Protein AF-A0A8F4FRQ4-F1 (afdb_monomer_lite)

Secondary structure (DSSP, 8-state):
-PPPPPPPPEEEEE-TTS--EEEEEEE-SS-SEEESSPPSPP--EEEEEEESSS-EEEEESEEEEE-SS-EEEEEHHHHHHHHHHHHTT--EE--B-TTT-PBP---THHHHS--SEEE-TTT--EEE-SS-PEE-GGGGHHHHHT-PPPPPPEEP--EEEE-GGG-SEEEEEEPPPPSEE---PPPEESEEEEEE-TTS-EEEEEEESEEEETTEEE-HHHHHHHHHHHHT--

Sequence (234 aa):
MADAPIVGERCTIDARDGTTTFRLWAALMDPTHLWGPKPTPDPGGVHVHCDGGSEIDDSFDTVLVQGPQGDVVVDAETARLCWLAEMLGRPIRAIDCTRCGGAQLDRQTAVHHSSLARTCSTCGHVVKTSDSAVANPLADAWERIGLPRPQPARVSIATLSIAARDYSVIALWPTSTEILSNEGELELGGVHVHAWDLEGEMIVDATLGTLTVDGIAIGTDAVRHEAARVALMH

Radius of gyration: 19.04 Å; chains: 1; bounding box: 47×49×50 Å

pLDDT: mean 86.87, std 12.35, range [28.86, 97.88]

Structure (mmCIF, N/CA/C/O backbone):
data_AF-A0A8F4FRQ4-F1
#
_entry.id   AF-A0A8F4FRQ4-F1
#
loop_
_atom_site.group_PDB
_atom_site.id
_atom_site.type_symbol
_atom_site.label_atom_id
_atom_site.label_alt_id
_atom_site.label_comp_id
_atom_site.label_asym_id
_atom_site.label_entity_id
_atom_site.label_seq_id
_atom_site.pdbx_PDB_ins_code
_atom_site.Cartn_x
_atom_site.Cartn_y
_atom_site.Cartn_z
_atom_site.occupancy
_atom_site.B_iso_or_equiv
_atom_site.auth_seq_id
_atom_site.auth_comp_id
_atom_site.auth_asym_id
_atom_site.auth_atom_id
_atom_site.pdbx_PDB_model_num
ATOM 1 N N . MET A 1 1 ? -18.677 -35.264 4.461 1.00 34.44 1 MET A N 1
ATOM 2 C CA . MET A 1 1 ? -18.090 -34.312 5.423 1.00 34.44 1 MET A CA 1
ATOM 3 C C . MET A 1 1 ? -17.363 -33.302 4.574 1.00 34.44 1 MET A C 1
ATOM 5 O O . MET A 1 1 ? -16.543 -33.727 3.778 1.00 34.44 1 MET A O 1
ATOM 9 N N . ALA A 1 2 ? -17.812 -32.049 4.592 1.00 31.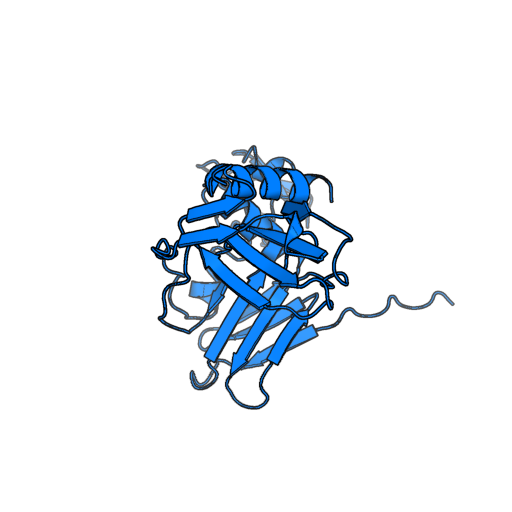75 2 ALA A N 1
ATOM 10 C CA . ALA A 1 2 ? -17.206 -30.994 3.794 1.00 31.75 2 ALA A CA 1
ATOM 11 C C . ALA A 1 2 ? -15.841 -30.661 4.396 1.00 31.75 2 ALA A C 1
ATOM 13 O O . ALA A 1 2 ? -15.750 -30.484 5.613 1.00 31.75 2 ALA A O 1
ATOM 14 N N . ASP A 1 3 ? -14.815 -30.631 3.555 1.00 30.73 3 ASP A N 1
ATOM 15 C CA . ASP A 1 3 ? -13.487 -30.177 3.938 1.00 30.73 3 ASP A CA 1
ATOM 16 C C . ASP A 1 3 ? -13.595 -28.746 4.474 1.00 30.73 3 ASP A C 1
ATOM 18 O O . ASP A 1 3 ? -14.214 -27.874 3.858 1.00 30.73 3 ASP A O 1
ATOM 22 N N . ALA A 1 4 ? -13.054 -28.525 5.672 1.00 28.86 4 ALA A N 1
ATOM 23 C CA . ALA A 1 4 ? -12.879 -27.184 6.202 1.00 28.86 4 ALA A CA 1
ATOM 24 C C . ALA A 1 4 ? -11.955 -26.403 5.246 1.00 28.86 4 ALA A C 1
ATOM 26 O O . ALA A 1 4 ? -10.994 -26.988 4.739 1.00 28.86 4 ALA A O 1
ATOM 27 N N . PRO A 1 5 ? -12.229 -25.117 4.966 1.00 33.47 5 PRO A N 1
ATOM 28 C CA . PRO A 1 5 ? -11.401 -24.340 4.057 1.00 33.47 5 PRO A CA 1
ATOM 29 C C . PRO A 1 5 ? -9.981 -24.244 4.619 1.00 33.47 5 PRO A C 1
ATOM 31 O O . PRO A 1 5 ? -9.789 -24.052 5.822 1.00 33.47 5 PRO A O 1
ATOM 34 N N . ILE A 1 6 ? -9.001 -24.415 3.734 1.00 34.72 6 ILE A N 1
ATOM 35 C CA . ILE A 1 6 ? -7.577 -24.247 4.015 1.00 34.72 6 ILE A CA 1
ATOM 36 C C . ILE A 1 6 ? -7.395 -22.842 4.607 1.00 34.72 6 ILE A C 1
ATOM 38 O O . ILE A 1 6 ? -7.756 -21.848 3.981 1.00 34.72 6 ILE A O 1
ATOM 42 N N . VAL A 1 7 ? -6.929 -22.781 5.853 1.00 37.03 7 VAL A N 1
ATOM 43 C CA . VAL A 1 7 ? -6.597 -21.540 6.561 1.00 37.03 7 VAL A CA 1
ATOM 44 C C . VAL A 1 7 ? -5.415 -20.903 5.828 1.00 37.03 7 VAL A C 1
ATOM 46 O O . VAL A 1 7 ? -4.371 -21.542 5.728 1.00 37.03 7 VAL A O 1
ATOM 49 N N . GLY A 1 8 ? -5.609 -19.695 5.291 1.00 57.47 8 GLY A N 1
ATOM 50 C CA . GLY A 1 8 ? -4.574 -18.907 4.615 1.00 57.47 8 GLY A CA 1
ATOM 51 C C . GLY A 1 8 ? -3.359 -18.636 5.504 1.00 57.47 8 GLY A C 1
ATOM 52 O O . GLY A 1 8 ? -3.456 -18.683 6.737 1.00 57.47 8 GLY A O 1
ATOM 53 N N . GLU A 1 9 ? -2.204 -18.395 4.888 1.00 84.00 9 GLU A N 1
ATOM 54 C CA . GLU A 1 9 ? -0.949 -18.186 5.610 1.00 84.00 9 GLU A CA 1
ATOM 55 C C . GLU A 1 9 ? -1.023 -16.905 6.450 1.00 84.00 9 GLU A C 1
ATOM 57 O O . GLU A 1 9 ? -1.422 -15.835 5.983 1.00 84.00 9 GLU A O 1
ATOM 62 N N . ARG A 1 10 ? -0.685 -17.032 7.738 1.00 90.75 10 ARG A N 1
ATOM 63 C CA . ARG A 1 10 ? -0.764 -15.953 8.725 1.00 90.75 10 ARG A CA 1
ATOM 64 C C . ARG A 1 10 ? 0.615 -15.662 9.291 1.00 90.75 10 ARG A C 1
ATOM 66 O O . ARG A 1 10 ? 1.254 -16.562 9.830 1.00 90.75 10 ARG A O 1
ATOM 73 N N . CYS A 1 11 ? 0.993 -14.390 9.291 1.00 93.00 11 CYS A N 1
ATOM 74 C CA . CYS A 1 11 ? 2.176 -13.897 9.989 1.00 93.00 11 CYS A CA 1
ATOM 75 C C . CYS A 1 11 ? 1.786 -13.228 11.316 1.00 93.00 11 CYS A C 1
ATOM 77 O O . CYS A 1 11 ? 0.683 -12.695 11.477 1.00 93.00 11 CYS A O 1
ATOM 79 N N . THR A 1 12 ? 2.672 -13.294 12.309 1.00 94.06 12 THR A N 1
ATOM 80 C CA . THR A 1 12 ? 2.551 -12.533 13.558 1.00 94.06 12 THR A CA 1
ATOM 81 C C . THR A 1 12 ? 3.866 -11.823 13.832 1.00 94.06 12 THR A C 1
ATOM 83 O O . THR A 1 12 ? 4.905 -12.472 13.899 1.00 94.06 12 THR A O 1
ATOM 86 N N . ILE A 1 13 ? 3.793 -10.510 14.021 1.00 92.38 13 ILE A N 1
ATOM 87 C CA . ILE A 1 13 ? 4.920 -9.633 14.329 1.00 92.38 13 ILE A CA 1
ATOM 88 C C . ILE A 1 13 ? 4.755 -9.164 15.771 1.00 92.38 13 ILE A C 1
ATOM 90 O O . ILE A 1 13 ? 3.721 -8.591 16.125 1.00 92.38 13 ILE A O 1
ATOM 94 N N . ASP A 1 14 ? 5.764 -9.403 16.607 1.00 92.19 14 ASP A N 1
ATOM 95 C CA . ASP A 1 14 ? 5.802 -8.889 17.975 1.00 92.19 14 ASP A CA 1
ATOM 96 C C . ASP A 1 14 ? 6.656 -7.622 18.032 1.00 92.19 14 ASP A C 1
ATOM 98 O O . ASP A 1 14 ? 7.880 -7.690 18.026 1.00 92.19 14 ASP A O 1
ATOM 102 N N . ALA A 1 15 ? 6.004 -6.462 18.082 1.00 90.19 15 ALA A N 1
ATOM 103 C CA . ALA A 1 15 ? 6.644 -5.153 18.178 1.00 90.19 15 ALA A CA 1
ATOM 104 C C . ALA A 1 15 ? 6.455 -4.510 19.564 1.00 90.19 15 ALA A C 1
ATOM 106 O O . ALA A 1 15 ? 6.686 -3.310 19.733 1.00 90.19 15 ALA A O 1
ATOM 107 N N . ARG A 1 16 ? 6.019 -5.278 20.576 1.00 91.12 16 ARG A N 1
ATOM 108 C CA . ARG A 1 16 ? 5.666 -4.746 21.906 1.00 91.12 16 ARG A CA 1
ATOM 109 C C . ARG A 1 16 ? 6.846 -4.139 22.655 1.00 91.12 16 ARG A C 1
ATOM 111 O O . ARG A 1 16 ? 6.649 -3.201 23.424 1.00 91.12 16 ARG A O 1
ATOM 118 N N . ASP A 1 17 ? 8.046 -4.675 22.458 1.00 88.00 17 ASP A N 1
ATOM 119 C CA . ASP A 1 17 ? 9.269 -4.197 23.112 1.00 88.00 17 ASP A CA 1
ATOM 120 C C . ASP A 1 17 ? 10.025 -3.130 22.302 1.00 88.00 17 ASP A C 1
ATOM 122 O O . ASP A 1 17 ? 10.989 -2.547 22.802 1.00 88.00 17 ASP A O 1
ATOM 126 N N . GLY A 1 18 ? 9.566 -2.845 21.078 1.00 84.75 18 GLY A N 1
ATOM 127 C CA . GLY A 1 18 ? 10.178 -1.883 20.165 1.00 84.75 18 GLY A CA 1
ATOM 128 C C . GLY A 1 18 ? 11.534 -2.307 19.594 1.00 84.75 18 GLY A C 1
ATOM 129 O O . GLY A 1 18 ? 12.221 -1.457 19.034 1.00 84.75 18 GLY A O 1
ATOM 130 N N . THR A 1 19 ? 11.943 -3.570 19.754 1.00 87.56 19 THR A N 1
ATOM 131 C CA . THR A 1 19 ? 13.215 -4.088 19.219 1.00 87.56 19 THR A CA 1
ATOM 132 C C . THR A 1 19 ? 13.073 -4.684 17.825 1.00 87.56 19 THR A C 1
ATOM 134 O O . THR A 1 19 ? 14.003 -4.580 17.031 1.00 87.56 19 THR A O 1
ATOM 137 N N . THR A 1 20 ? 11.911 -5.259 17.523 1.00 89.31 20 THR A N 1
ATOM 138 C CA . THR A 1 20 ? 11.550 -5.741 16.189 1.00 89.31 20 THR A CA 1
ATOM 139 C C . THR A 1 20 ? 11.293 -4.558 15.274 1.00 89.31 20 THR A C 1
ATOM 141 O O . THR A 1 20 ? 10.358 -3.803 15.543 1.00 89.31 20 THR A O 1
ATOM 144 N N . THR A 1 21 ? 12.067 -4.395 14.206 1.00 90.75 21 THR A N 1
ATOM 145 C CA . THR A 1 21 ? 11.741 -3.465 13.125 1.00 90.75 21 THR A CA 1
ATOM 146 C C . THR A 1 21 ? 10.939 -4.178 12.051 1.00 90.75 21 THR A C 1
ATOM 148 O O . THR A 1 21 ? 11.120 -5.369 11.802 1.00 90.75 21 THR A O 1
ATOM 151 N N . PHE A 1 22 ? 9.969 -3.486 11.467 1.00 91.81 22 PHE A N 1
ATOM 152 C CA . PHE A 1 22 ? 9.123 -4.081 10.449 1.00 91.81 22 PHE A CA 1
ATOM 153 C C . PHE A 1 22 ? 8.501 -3.033 9.536 1.00 91.81 22 PHE A C 1
ATOM 155 O O . PHE A 1 22 ? 8.331 -1.871 9.915 1.00 91.81 22 PHE A O 1
ATOM 162 N N . ARG A 1 23 ? 8.084 -3.491 8.356 1.00 90.75 23 ARG A N 1
ATOM 163 C CA . ARG A 1 23 ? 7.417 -2.719 7.311 1.00 90.75 23 ARG A CA 1
ATOM 164 C C . ARG A 1 23 ? 6.367 -3.606 6.639 1.00 90.75 23 ARG A C 1
ATOM 166 O O . ARG A 1 23 ? 6.632 -4.769 6.341 1.00 90.75 23 ARG A O 1
ATOM 173 N N . LEU A 1 24 ? 5.158 -3.080 6.451 1.00 91.75 24 LEU A N 1
ATOM 174 C CA . LEU A 1 24 ? 4.044 -3.770 5.793 1.00 91.75 24 LEU A CA 1
ATOM 175 C C . LEU A 1 24 ? 3.595 -2.992 4.563 1.00 91.75 24 LEU A C 1
ATOM 177 O O . LEU A 1 24 ? 3.350 -1.789 4.655 1.00 91.75 24 LEU A O 1
ATOM 181 N N . TRP A 1 25 ? 3.334 -3.694 3.464 1.00 89.75 25 TRP A N 1
ATOM 182 C CA . TRP A 1 25 ? 2.738 -3.123 2.253 1.00 89.75 25 TRP A CA 1
ATOM 183 C C . TRP A 1 25 ? 1.563 -3.962 1.756 1.00 89.75 25 TRP A C 1
ATOM 185 O O . TRP A 1 25 ? 1.412 -5.134 2.100 1.00 89.75 25 TRP A O 1
ATOM 195 N N . ALA A 1 26 ? 0.726 -3.363 0.909 1.00 89.25 26 ALA A N 1
ATOM 196 C CA . ALA A 1 26 ? -0.197 -4.139 0.092 1.00 89.25 26 ALA A CA 1
ATOM 197 C C . ALA A 1 26 ? 0.607 -4.773 -1.047 1.00 89.25 26 ALA A C 1
ATOM 199 O O . ALA A 1 26 ? 1.074 -4.057 -1.933 1.00 89.25 26 ALA A O 1
ATOM 200 N N . ALA A 1 27 ? 0.741 -6.097 -1.041 1.00 82.62 27 ALA A N 1
ATOM 201 C CA . ALA A 1 27 ? 1.351 -6.829 -2.141 1.00 82.62 27 ALA A CA 1
ATOM 202 C C . ALA A 1 27 ? 0.367 -6.860 -3.318 1.00 82.62 27 ALA A C 1
ATOM 204 O O . ALA A 1 27 ? -0.697 -7.491 -3.261 1.00 82.62 27 ALA A O 1
ATOM 205 N N . LEU A 1 28 ? 0.682 -6.125 -4.383 1.00 72.31 28 LEU A N 1
ATOM 206 C CA . LEU A 1 28 ? -0.126 -6.120 -5.598 1.00 72.31 28 LEU A CA 1
ATOM 207 C C . LEU A 1 28 ? 0.256 -7.320 -6.460 1.00 72.31 28 LEU A C 1
ATOM 209 O O . LEU A 1 28 ? 1.366 -7.392 -6.973 1.00 72.31 28 LEU A O 1
ATOM 213 N N . MET A 1 29 ? -0.708 -8.213 -6.683 1.00 65.81 29 MET A N 1
ATOM 214 C CA . MET A 1 29 ? -0.506 -9.474 -7.414 1.00 65.81 29 MET A CA 1
ATOM 215 C C . MET A 1 29 ? -0.034 -9.312 -8.866 1.00 65.81 29 MET A C 1
ATOM 217 O O . MET A 1 29 ? 0.460 -10.271 -9.465 1.00 65.81 29 MET A O 1
ATOM 221 N N . ASP A 1 30 ? -0.236 -8.134 -9.464 1.00 78.94 30 ASP A N 1
ATOM 222 C CA . ASP A 1 30 ? 0.022 -7.904 -10.879 1.00 78.94 30 ASP A CA 1
ATOM 223 C C . ASP A 1 30 ? 0.804 -6.611 -11.133 1.00 78.94 30 ASP A C 1
ATOM 225 O O . ASP A 1 30 ? 0.433 -5.552 -10.611 1.00 78.94 30 ASP A O 1
ATOM 229 N N . PRO A 1 31 ? 1.855 -6.666 -11.976 1.00 85.19 31 PRO A N 1
ATOM 230 C CA . PRO A 1 31 ? 2.488 -5.461 -12.471 1.00 85.19 31 PRO A CA 1
ATOM 231 C C . PRO A 1 31 ? 1.482 -4.642 -13.266 1.00 85.19 31 PRO A C 1
ATOM 233 O O . PRO A 1 31 ? 0.669 -5.149 -14.037 1.00 85.19 31 PRO A O 1
ATOM 236 N N . THR A 1 32 ? 1.578 -3.332 -13.100 1.00 86.38 32 THR A N 1
ATOM 237 C CA . THR A 1 32 ? 0.743 -2.373 -13.817 1.00 86.38 32 THR A CA 1
ATOM 238 C C . THR A 1 32 ? 1.061 -2.363 -15.308 1.00 86.38 32 THR A C 1
ATOM 240 O O . THR A 1 32 ? 0.169 -2.234 -16.141 1.00 86.38 32 THR A O 1
ATOM 243 N N . HIS A 1 33 ? 2.345 -2.486 -15.644 1.00 89.06 33 HIS A N 1
ATOM 244 C CA . HIS A 1 33 ? 2.819 -2.625 -17.014 1.00 89.06 33 HIS A CA 1
ATOM 245 C C . HIS A 1 33 ? 3.810 -3.774 -17.075 1.00 89.06 33 HIS A C 1
ATOM 247 O O . HIS A 1 33 ? 4.661 -3.911 -16.196 1.00 89.06 33 HIS A O 1
ATOM 253 N N . LEU A 1 34 ? 3.699 -4.569 -18.132 1.00 91.06 34 LEU A N 1
ATOM 254 C CA . LEU A 1 34 ? 4.517 -5.745 -18.344 1.00 91.06 34 LEU A CA 1
ATOM 255 C C . LEU A 1 34 ? 4.948 -5.806 -19.809 1.00 91.06 34 LEU A C 1
ATOM 257 O O . LEU A 1 34 ? 4.108 -5.857 -20.710 1.00 91.06 34 LEU A O 1
ATOM 261 N N . TRP A 1 35 ? 6.255 -5.835 -20.035 1.00 93.62 35 TRP A N 1
ATOM 262 C CA . TRP A 1 35 ? 6.847 -6.260 -21.298 1.00 93.62 35 TRP A CA 1
ATOM 263 C C . TRP A 1 35 ? 7.412 -7.658 -21.090 1.00 93.62 35 TRP A C 1
ATOM 265 O O . TRP A 1 35 ? 8.182 -7.855 -20.159 1.00 93.62 35 TRP A O 1
ATOM 275 N N . GLY A 1 36 ? 7.037 -8.614 -21.940 1.00 90.75 36 GLY A N 1
ATOM 276 C CA . GLY A 1 36 ? 7.445 -10.016 -21.800 1.00 90.75 36 GLY A CA 1
ATOM 277 C C . GLY A 1 36 ? 6.413 -10.892 -21.071 1.00 90.75 36 GLY A C 1
ATOM 278 O O . GLY A 1 36 ? 5.278 -10.461 -20.843 1.00 90.75 36 GLY A O 1
ATOM 279 N N . PRO A 1 37 ? 6.752 -12.161 -20.776 1.00 87.00 37 PRO A N 1
ATOM 280 C CA . PRO A 1 37 ? 5.894 -13.048 -19.995 1.00 87.00 37 PRO A CA 1
ATOM 281 C C . PRO A 1 37 ? 5.711 -12.537 -18.562 1.00 87.00 37 PRO A C 1
ATOM 283 O O . PRO A 1 37 ? 6.585 -11.871 -18.012 1.00 87.00 37 PRO A O 1
ATOM 286 N N . LYS A 1 38 ? 4.573 -12.879 -17.940 1.00 78.31 38 LYS A N 1
ATOM 287 C CA . LYS A 1 38 ? 4.334 -12.555 -16.529 1.00 78.31 38 LYS A CA 1
ATOM 288 C C . LYS A 1 38 ? 5.408 -13.264 -15.689 1.00 78.31 38 LYS A C 1
ATOM 290 O O . LYS A 1 38 ? 5.558 -14.478 -15.866 1.00 78.31 38 LYS A O 1
ATOM 295 N N . PRO A 1 39 ? 6.139 -12.551 -14.810 1.00 72.12 39 PRO A N 1
ATOM 296 C CA . PRO A 1 39 ? 7.003 -13.210 -13.839 1.00 72.12 39 PRO A CA 1
ATOM 297 C C . PRO A 1 39 ? 6.160 -14.138 -12.955 1.00 72.12 39 PRO A C 1
ATOM 299 O O . PRO A 1 39 ? 4.926 -14.067 -12.958 1.00 72.12 39 PRO A O 1
ATOM 302 N N . THR A 1 40 ? 6.802 -15.048 -12.223 1.00 66.81 40 THR A N 1
ATOM 303 C CA . THR A 1 40 ? 6.105 -15.928 -11.274 1.00 66.81 40 THR A CA 1
ATOM 304 C C . THR A 1 40 ? 5.146 -15.087 -10.423 1.00 66.81 40 THR A C 1
ATOM 306 O O . THR A 1 40 ? 5.570 -14.035 -9.946 1.00 66.81 40 THR A O 1
ATOM 309 N N . PRO A 1 41 ? 3.858 -15.464 -10.294 1.00 61.16 41 PRO A N 1
ATOM 310 C CA . PRO A 1 41 ? 2.899 -14.636 -9.579 1.00 61.16 41 PRO A CA 1
ATOM 311 C C . PRO A 1 41 ? 3.394 -14.389 -8.157 1.00 61.16 41 PRO A C 1
ATOM 313 O O . PRO A 1 41 ? 3.671 -15.353 -7.445 1.00 61.16 41 PRO A O 1
ATOM 316 N N . ASP A 1 42 ? 3.473 -13.121 -7.756 1.00 65.06 42 ASP A N 1
ATOM 317 C CA . ASP A 1 42 ? 3.468 -12.789 -6.336 1.00 65.06 42 ASP A CA 1
ATOM 318 C C . ASP A 1 42 ? 2.138 -13.330 -5.778 1.00 65.06 42 ASP A C 1
ATOM 320 O O . ASP A 1 42 ? 1.081 -13.062 -6.378 1.00 65.06 42 ASP A O 1
ATOM 324 N N . PRO A 1 43 ? 2.154 -14.144 -4.705 1.00 67.12 43 PRO A N 1
ATOM 325 C CA . PRO A 1 43 ? 0.929 -14.634 -4.079 1.00 67.12 43 PRO A CA 1
ATOM 326 C C . PRO A 1 43 ? -0.012 -13.494 -3.657 1.00 67.12 43 PRO A C 1
ATOM 328 O O . PRO A 1 43 ? -1.214 -13.727 -3.515 1.00 67.12 43 PRO A O 1
ATOM 331 N N . GLY A 1 44 ? 0.494 -12.261 -3.548 1.00 80.75 44 GLY A N 1
ATOM 332 C CA . GLY A 1 44 ? -0.260 -11.101 -3.109 1.00 80.75 44 GLY A CA 1
ATOM 333 C C . GLY A 1 44 ? -0.493 -11.119 -1.608 1.00 80.75 44 GLY A C 1
ATOM 334 O O . GLY A 1 44 ? 0.070 -11.917 -0.869 1.00 80.75 44 GLY A O 1
ATOM 335 N N . GLY A 1 45 ? -1.353 -10.212 -1.153 1.00 89.69 45 GLY A N 1
ATOM 336 C CA . GLY A 1 45 ? -1.702 -10.096 0.256 1.00 89.69 45 GLY A CA 1
ATOM 337 C C . GLY A 1 45 ? -1.019 -8.921 0.940 1.00 89.69 45 GLY A C 1
ATOM 338 O O . GLY A 1 45 ? -1.036 -7.797 0.433 1.00 89.69 45 GLY A O 1
ATOM 339 N N . VAL A 1 46 ? -0.484 -9.166 2.128 1.00 91.25 46 VAL A N 1
ATOM 340 C CA . VAL A 1 46 ? 0.253 -8.198 2.936 1.00 91.25 46 VAL A CA 1
ATOM 341 C C . VAL A 1 46 ? 1.718 -8.605 2.913 1.00 91.25 46 VAL A C 1
ATOM 343 O O . VAL A 1 46 ? 2.082 -9.602 3.536 1.00 91.25 46 VAL A O 1
ATOM 346 N N . HIS A 1 47 ? 2.535 -7.846 2.189 1.00 90.69 47 HIS A N 1
ATOM 347 C CA . HIS A 1 47 ? 3.977 -8.057 2.169 1.00 90.69 47 HIS A CA 1
ATOM 348 C C . HIS A 1 47 ? 4.571 -7.570 3.488 1.00 90.69 47 HIS A C 1
ATOM 350 O O . HIS A 1 47 ? 4.220 -6.480 3.952 1.00 90.69 47 HIS A O 1
ATOM 356 N N . VAL A 1 48 ? 5.429 -8.382 4.092 1.00 90.69 48 VAL A N 1
ATOM 357 C CA . VAL A 1 48 ? 6.070 -8.131 5.378 1.00 90.69 48 VAL A CA 1
ATOM 358 C C . VAL A 1 48 ? 7.570 -8.191 5.182 1.00 90.69 48 VAL A C 1
ATOM 360 O O . VAL A 1 48 ? 8.093 -9.245 4.835 1.00 90.69 48 VAL A O 1
ATOM 363 N N . HIS A 1 49 ? 8.238 -7.096 5.529 1.00 91.12 49 HIS A N 1
ATOM 364 C CA . HIS A 1 49 ? 9.655 -7.105 5.851 1.00 91.12 49 HIS A CA 1
ATOM 365 C C . HIS A 1 49 ? 9.799 -6.932 7.365 1.00 91.12 49 HIS A C 1
ATOM 367 O O . HIS A 1 49 ? 9.212 -6.009 7.934 1.00 91.12 49 HIS A O 1
ATOM 373 N N . CYS A 1 50 ? 10.499 -7.834 8.047 1.00 89.81 50 CYS A N 1
ATOM 374 C CA . CYS A 1 50 ? 10.640 -7.801 9.500 1.00 89.81 50 CYS A CA 1
ATOM 375 C C . CYS A 1 50 ? 12.025 -8.279 9.941 1.00 89.81 50 CYS A C 1
ATOM 377 O O . CYS A 1 50 ? 12.385 -9.434 9.710 1.00 89.81 50 CYS A O 1
ATOM 379 N N . ASP A 1 51 ? 12.715 -7.426 10.697 1.00 83.12 51 ASP A N 1
ATOM 380 C CA . ASP A 1 51 ? 14.007 -7.689 11.321 1.00 83.12 51 ASP A CA 1
ATOM 381 C C . ASP A 1 51 ? 13.851 -7.666 12.848 1.00 83.12 51 ASP A C 1
ATOM 383 O O . ASP A 1 51 ? 13.492 -6.661 13.455 1.00 83.12 51 ASP A O 1
ATOM 387 N N . GLY A 1 52 ? 14.095 -8.789 13.524 1.00 64.44 52 GLY A N 1
ATOM 388 C CA . GLY A 1 52 ? 13.871 -8.846 14.978 1.00 64.44 52 GLY A CA 1
ATOM 389 C C . GLY A 1 52 ? 13.741 -10.246 15.555 1.00 64.44 52 GLY A C 1
ATOM 390 O O . GLY A 1 52 ? 12.912 -10.497 16.424 1.00 64.44 52 GLY A O 1
ATOM 391 N N . GLY A 1 53 ? 14.525 -11.190 15.042 1.00 69.25 53 GLY A N 1
ATOM 392 C CA . GLY A 1 53 ? 14.440 -12.600 15.406 1.00 69.25 53 GLY A CA 1
ATOM 393 C C . GLY A 1 53 ? 14.783 -13.467 14.207 1.00 69.25 53 GLY A C 1
ATOM 394 O O . GLY A 1 53 ? 15.957 -13.711 13.947 1.00 69.25 53 GLY A O 1
ATOM 395 N N . SER A 1 54 ? 13.753 -13.921 13.489 1.00 72.81 54 SER A N 1
ATOM 396 C CA . SER A 1 54 ? 13.898 -14.490 12.142 1.00 72.81 54 SER A CA 1
ATOM 397 C C . SER A 1 54 ? 13.583 -13.398 11.131 1.00 72.81 54 SER A C 1
ATOM 399 O O . SER A 1 54 ? 12.553 -12.747 11.274 1.00 72.81 54 SER A O 1
ATOM 401 N N . GLU A 1 55 ? 14.468 -13.201 10.161 1.00 86.31 55 GLU A N 1
ATOM 402 C CA . GLU A 1 55 ? 14.223 -12.343 9.001 1.00 86.31 55 GLU A CA 1
ATOM 403 C C . GLU A 1 55 ? 12.986 -12.865 8.258 1.00 86.31 55 GLU A C 1
ATOM 405 O O . GLU A 1 55 ? 12.886 -14.065 7.976 1.00 86.31 55 GLU A O 1
ATOM 410 N N . ILE A 1 56 ? 12.013 -11.984 8.029 1.00 88.81 56 ILE A N 1
ATOM 411 C CA . ILE A 1 56 ? 10.818 -12.270 7.230 1.00 88.81 56 ILE A CA 1
ATOM 412 C C . ILE A 1 56 ? 10.819 -11.289 6.069 1.00 88.81 56 ILE A C 1
ATOM 414 O O . ILE A 1 56 ? 10.849 -10.086 6.305 1.00 88.81 56 ILE A O 1
ATOM 418 N N . ASP A 1 57 ? 10.745 -11.823 4.857 1.00 89.00 57 ASP A N 1
ATOM 419 C CA . ASP A 1 57 ? 10.580 -11.089 3.603 1.00 89.00 57 ASP A CA 1
ATOM 420 C C . ASP A 1 57 ? 9.622 -11.901 2.719 1.00 89.00 57 ASP A C 1
ATOM 422 O O . ASP A 1 57 ? 10.036 -12.715 1.894 1.00 89.00 57 ASP A O 1
ATOM 426 N N . ASP A 1 58 ? 8.325 -11.825 3.035 1.00 88.56 58 ASP A N 1
ATOM 427 C CA . ASP A 1 58 ? 7.294 -12.656 2.398 1.00 88.56 58 ASP A CA 1
ATOM 428 C C . ASP A 1 58 ? 5.901 -12.010 2.484 1.00 88.56 58 ASP A C 1
ATOM 430 O O . ASP A 1 58 ? 5.674 -11.050 3.226 1.00 88.56 58 ASP A O 1
ATOM 434 N N . SER A 1 59 ? 4.950 -12.542 1.723 1.00 89.31 59 SER A N 1
ATOM 435 C CA . SER A 1 59 ? 3.579 -12.045 1.627 1.00 89.31 59 SER A CA 1
ATOM 436 C C . SER A 1 59 ? 2.578 -13.002 2.277 1.00 89.31 59 SER A C 1
ATOM 438 O O . SER A 1 59 ? 2.624 -14.212 2.084 1.00 89.31 59 SER A O 1
ATOM 440 N N . PHE A 1 60 ? 1.631 -12.451 3.041 1.00 91.81 60 PHE A N 1
ATOM 441 C CA . PHE A 1 60 ? 0.661 -13.225 3.824 1.00 91.81 60 PHE A CA 1
ATOM 442 C C . PHE A 1 60 ? -0.774 -12.740 3.605 1.00 91.81 60 PHE A C 1
ATOM 444 O O . PHE A 1 60 ? -1.022 -11.545 3.449 1.00 91.81 60 PHE A O 1
ATOM 451 N N . ASP A 1 61 ? -1.759 -13.633 3.717 1.00 92.19 61 ASP A N 1
ATOM 452 C CA . ASP A 1 61 ? -3.179 -13.249 3.659 1.00 92.19 61 ASP A CA 1
ATOM 453 C C . ASP A 1 61 ? -3.584 -12.356 4.837 1.00 92.19 61 ASP A C 1
ATOM 455 O O . ASP A 1 61 ? -4.505 -11.535 4.751 1.00 92.19 61 ASP A O 1
ATOM 459 N N . THR A 1 62 ? -2.950 -12.569 5.991 1.00 93.94 62 THR A N 1
ATOM 460 C CA . THR A 1 62 ? -3.258 -11.866 7.234 1.00 93.94 62 THR A CA 1
ATOM 461 C C . THR A 1 62 ? -2.020 -11.735 8.113 1.00 93.94 62 THR A C 1
ATOM 463 O O . THR A 1 62 ? -1.344 -12.718 8.414 1.00 93.94 62 THR A O 1
ATOM 466 N N . VAL A 1 63 ? -1.780 -10.529 8.617 1.00 95.06 63 VAL A N 1
ATOM 467 C CA . VAL A 1 63 ? -0.688 -10.206 9.537 1.00 95.06 63 VAL A CA 1
ATOM 468 C C . VAL A 1 63 ? -1.278 -9.689 10.842 1.00 95.06 63 VAL A C 1
ATOM 470 O O . VAL A 1 63 ? -2.075 -8.752 10.852 1.00 95.06 63 VAL A O 1
ATOM 473 N N . LEU A 1 64 ? -0.904 -10.306 11.962 1.00 95.38 64 LEU A N 1
ATOM 474 C CA . LEU A 1 64 ? -1.160 -9.767 13.297 1.00 95.38 64 LEU A CA 1
ATOM 475 C C . LEU A 1 64 ? 0.066 -8.971 13.744 1.00 95.38 64 LEU A C 1
ATOM 477 O O . LEU A 1 64 ? 1.123 -9.556 13.952 1.00 95.38 64 LEU A O 1
ATOM 481 N N . VAL A 1 65 ? -0.091 -7.669 13.950 1.00 94.19 65 VAL A N 1
ATOM 482 C CA . VAL A 1 65 ? 0.940 -6.811 14.542 1.00 94.19 65 VAL A CA 1
ATOM 483 C C . VAL A 1 65 ? 0.595 -6.587 16.007 1.00 94.19 65 VAL A C 1
ATOM 485 O O . VAL A 1 65 ? -0.451 -6.013 16.315 1.00 94.19 65 VAL A O 1
ATOM 488 N N . GLN A 1 66 ? 1.459 -7.041 16.912 1.00 93.69 66 GLN A N 1
ATOM 489 C CA . GLN A 1 66 ? 1.322 -6.811 18.349 1.00 93.69 66 GLN A CA 1
ATOM 490 C C . GLN A 1 66 ? 2.145 -5.587 18.736 1.00 93.69 66 GLN A C 1
ATOM 492 O O . GLN A 1 66 ? 3.373 -5.641 18.761 1.00 93.69 66 GLN A O 1
ATOM 497 N N . GLY A 1 67 ? 1.475 -4.469 18.997 1.00 91.94 67 GLY A N 1
ATOM 498 C CA . GLY A 1 67 ? 2.117 -3.200 19.313 1.00 91.94 67 GLY A CA 1
ATOM 499 C C . GLY A 1 67 ? 2.144 -2.889 20.812 1.00 91.94 67 GLY A C 1
ATOM 500 O O . GLY A 1 67 ? 1.420 -3.504 21.599 1.00 91.94 67 GLY A O 1
ATOM 501 N N . PRO A 1 68 ? 2.932 -1.884 21.230 1.00 89.88 68 PRO A N 1
ATOM 502 C CA . PRO A 1 68 ? 2.990 -1.433 22.621 1.00 89.88 68 PRO A CA 1
ATOM 503 C C . PRO A 1 68 ? 1.638 -1.039 23.239 1.00 89.88 68 PRO A C 1
ATOM 505 O O . PRO A 1 68 ? 1.459 -1.170 24.450 1.00 89.88 68 PRO A O 1
ATOM 508 N N . GLN A 1 69 ? 0.701 -0.522 22.435 1.00 93.12 69 GLN A N 1
ATOM 509 C CA . GLN A 1 69 ? -0.604 -0.031 22.913 1.00 93.12 69 GLN A CA 1
ATOM 510 C C . GLN A 1 69 ? -1.777 -0.966 22.596 1.00 93.12 69 GLN A C 1
ATOM 512 O O . GLN A 1 69 ? -2.870 -0.788 23.140 1.00 93.12 69 GLN A O 1
ATOM 517 N N . GLY A 1 70 ? -1.551 -1.985 21.770 1.00 93.44 70 GLY A N 1
ATOM 518 C CA . GLY A 1 70 ? -2.586 -2.904 21.330 1.00 93.44 70 GLY A CA 1
ATOM 519 C C . GLY A 1 70 ? -2.191 -3.665 20.074 1.00 93.44 70 GLY A C 1
ATOM 520 O O . GLY A 1 70 ? -1.139 -3.434 19.481 1.00 93.44 70 GLY A O 1
ATOM 521 N N . ASP A 1 71 ? -3.083 -4.558 19.666 1.00 94.19 71 ASP A N 1
ATOM 522 C CA . ASP A 1 71 ? -2.885 -5.435 18.522 1.00 94.19 71 ASP A CA 1
ATOM 523 C C . ASP A 1 71 ? -3.727 -4.949 17.333 1.00 94.19 71 ASP A C 1
ATOM 525 O O . ASP A 1 71 ? -4.873 -4.517 17.500 1.00 94.19 71 ASP A O 1
ATOM 529 N N . VAL A 1 72 ? -3.186 -5.067 16.122 1.00 94.25 72 VAL A N 1
ATOM 530 C CA . VAL A 1 72 ? -3.908 -4.816 14.868 1.00 94.25 72 VAL A CA 1
ATOM 531 C C . VAL A 1 72 ? -3.788 -6.025 13.953 1.00 94.25 72 VAL A C 1
ATOM 533 O O . VAL A 1 72 ? -2.721 -6.611 13.801 1.00 94.25 72 VAL A O 1
ATOM 536 N N . VAL A 1 73 ? -4.905 -6.387 13.327 1.00 94.56 73 VAL A N 1
ATOM 537 C CA . VAL A 1 73 ? -4.944 -7.381 12.256 1.00 94.56 73 VAL A CA 1
ATOM 538 C C . VAL A 1 73 ? -5.025 -6.642 10.927 1.00 94.56 73 VAL A C 1
ATOM 540 O O . VAL A 1 73 ? -5.931 -5.834 10.726 1.00 94.56 73 VAL A O 1
ATOM 543 N N . VAL A 1 74 ? -4.085 -6.934 10.036 1.00 94.50 74 VAL A N 1
ATOM 544 C CA . VAL A 1 74 ? -4.053 -6.444 8.660 1.00 94.50 74 VAL A CA 1
ATOM 545 C C . VAL A 1 74 ? -4.323 -7.629 7.747 1.00 94.50 74 VAL A C 1
ATOM 547 O O . VAL A 1 74 ? -3.505 -8.538 7.666 1.00 94.50 74 VAL A O 1
ATOM 550 N N . ASP A 1 75 ? -5.473 -7.646 7.083 1.00 93.81 75 ASP A N 1
ATOM 551 C CA . ASP A 1 75 ? -5.752 -8.617 6.023 1.00 93.81 75 ASP A CA 1
ATOM 552 C C . ASP A 1 75 ? -5.487 -8.021 4.634 1.00 93.81 75 ASP A C 1
ATOM 554 O O . ASP A 1 75 ? -5.478 -6.798 4.447 1.00 93.81 75 ASP A O 1
ATOM 558 N N . ALA A 1 76 ? -5.282 -8.906 3.658 1.00 90.69 76 ALA A N 1
ATOM 559 C CA . ALA A 1 76 ? -5.005 -8.575 2.265 1.00 90.69 76 ALA A CA 1
ATOM 560 C C . ALA A 1 76 ? -6.014 -7.590 1.649 1.00 90.69 76 ALA A C 1
ATOM 562 O O . ALA A 1 76 ? -5.636 -6.650 0.945 1.00 90.69 76 ALA A O 1
ATOM 563 N N . GLU A 1 77 ? -7.313 -7.781 1.906 1.00 91.06 77 GLU A N 1
ATOM 564 C CA . GLU A 1 77 ? -8.360 -6.937 1.327 1.00 91.06 77 GLU A CA 1
ATOM 565 C C . GLU A 1 77 ? -8.293 -5.521 1.905 1.00 91.06 77 GLU A C 1
ATOM 567 O O . GLU A 1 77 ? -8.320 -4.532 1.168 1.00 91.06 77 GLU A O 1
ATOM 572 N N . THR A 1 78 ? -8.171 -5.427 3.223 1.00 92.50 78 THR A N 1
ATOM 573 C CA . THR A 1 78 ? -8.080 -4.174 3.959 1.00 92.50 78 THR A CA 1
ATOM 574 C C . THR A 1 78 ? -6.831 -3.394 3.551 1.00 92.50 78 THR A C 1
ATOM 576 O O . THR A 1 78 ? -6.932 -2.193 3.275 1.00 92.50 78 THR A O 1
ATOM 579 N N . ALA A 1 79 ? -5.685 -4.074 3.445 1.00 92.19 79 ALA A N 1
ATOM 580 C CA . ALA A 1 79 ? -4.427 -3.508 2.970 1.00 92.19 79 ALA A CA 1
ATOM 581 C C . ALA A 1 79 ? -4.561 -2.939 1.552 1.00 92.19 79 ALA A C 1
ATOM 583 O O . ALA A 1 79 ? -4.289 -1.759 1.318 1.00 92.19 79 ALA A O 1
ATOM 584 N N . ARG A 1 80 ? -5.079 -3.747 0.620 1.00 89.12 80 ARG A N 1
ATOM 585 C CA . ARG A 1 80 ? -5.291 -3.363 -0.782 1.00 89.12 80 ARG A CA 1
ATOM 586 C C . ARG A 1 80 ? -6.218 -2.158 -0.926 1.00 89.12 80 ARG A C 1
ATOM 588 O O . ARG A 1 80 ? -5.940 -1.258 -1.715 1.00 89.12 80 ARG A O 1
ATOM 595 N N . LEU A 1 81 ? -7.323 -2.117 -0.180 1.00 90.44 81 LEU A N 1
ATOM 596 C CA . LEU A 1 81 ? -8.275 -1.002 -0.241 1.00 90.44 81 LEU A CA 1
ATOM 597 C C . LEU A 1 81 ? -7.717 0.272 0.404 1.00 90.44 81 LEU A C 1
ATOM 599 O O . LEU A 1 81 ? -8.052 1.367 -0.047 1.00 90.44 81 LEU A O 1
ATOM 603 N N . CYS A 1 82 ? -6.867 0.141 1.428 1.00 90.56 82 CYS A N 1
ATOM 604 C CA . CYS A 1 82 ? -6.149 1.272 2.015 1.00 90.56 82 CYS A CA 1
ATOM 605 C C . CYS A 1 82 ? -5.208 1.876 0.975 1.00 90.56 82 CYS A C 1
ATOM 607 O O . CYS A 1 82 ? -5.355 3.045 0.625 1.00 90.56 82 CYS A O 1
ATOM 609 N N . TRP A 1 83 ? -4.345 1.039 0.396 1.00 88.69 83 TRP A N 1
ATOM 610 C CA . TRP A 1 83 ? -3.442 1.428 -0.680 1.00 88.69 83 TRP A CA 1
ATOM 611 C C . TRP A 1 83 ? -4.193 2.082 -1.850 1.00 88.69 83 TRP A C 1
ATOM 613 O O . TRP A 1 83 ? -3.830 3.170 -2.287 1.00 88.69 83 TRP A O 1
ATOM 623 N N . LEU A 1 84 ? -5.302 1.495 -2.316 1.00 88.00 84 LEU A N 1
ATOM 624 C CA . LEU A 1 84 ? -6.092 2.063 -3.414 1.00 88.00 84 LEU A CA 1
ATOM 625 C C . LEU A 1 84 ? -6.635 3.461 -3.075 1.00 88.00 84 LEU A C 1
ATOM 627 O O . LEU A 1 84 ? -6.625 4.357 -3.921 1.00 88.00 84 LEU A O 1
ATOM 631 N N . ALA A 1 85 ? -7.111 3.667 -1.847 1.00 89.25 85 ALA A N 1
ATOM 632 C CA . ALA A 1 85 ? -7.597 4.968 -1.406 1.00 89.25 85 ALA A CA 1
ATOM 633 C C . ALA A 1 85 ? -6.468 6.012 -1.352 1.00 89.25 85 ALA A C 1
ATOM 635 O O . ALA A 1 85 ? -6.674 7.139 -1.813 1.00 89.25 85 ALA A O 1
ATOM 636 N N . GLU A 1 86 ? -5.280 5.633 -0.865 1.00 86.62 86 GLU A N 1
ATOM 637 C CA . GLU A 1 86 ? -4.082 6.485 -0.881 1.00 86.62 86 GLU A CA 1
ATOM 638 C C . GLU A 1 86 ? -3.691 6.853 -2.311 1.00 86.62 86 GLU A C 1
ATOM 640 O O . GLU A 1 86 ? -3.479 8.027 -2.621 1.00 86.62 86 GLU A O 1
ATOM 645 N N . MET A 1 87 ? -3.690 5.866 -3.208 1.00 82.88 87 MET A N 1
ATOM 646 C CA . MET A 1 87 ? -3.347 6.058 -4.610 1.00 82.88 87 MET A CA 1
ATOM 647 C C . MET A 1 87 ? -4.266 7.043 -5.328 1.00 82.88 87 MET A C 1
ATOM 649 O O . MET A 1 87 ? -3.821 7.818 -6.175 1.00 82.88 87 MET A O 1
ATOM 653 N N . LEU A 1 88 ? -5.548 7.028 -4.975 1.00 84.69 88 LEU A N 1
ATOM 654 C CA . LEU A 1 88 ? -6.563 7.935 -5.504 1.00 84.69 88 LEU A CA 1
ATOM 655 C C . LEU A 1 88 ? -6.608 9.283 -4.763 1.00 84.69 88 LEU A C 1
ATOM 657 O O . LEU A 1 88 ? -7.495 10.098 -5.034 1.00 84.69 88 LEU A O 1
ATOM 661 N N . GLY A 1 89 ? -5.703 9.512 -3.804 1.00 85.62 89 GLY A N 1
ATOM 662 C CA . GLY A 1 89 ? -5.643 10.730 -2.996 1.00 85.62 89 GLY A CA 1
ATOM 663 C C . GLY A 1 89 ? -6.894 10.951 -2.143 1.00 85.62 89 GLY A C 1
ATOM 664 O O . GLY A 1 89 ? -7.300 12.095 -1.920 1.00 85.62 89 GLY A O 1
ATOM 665 N N . ARG A 1 90 ? -7.567 9.877 -1.713 1.00 89.00 90 ARG A N 1
ATOM 666 C CA . ARG A 1 90 ? -8.818 9.960 -0.949 1.00 89.00 90 ARG A CA 1
ATOM 667 C C . ARG A 1 90 ? -8.526 9.980 0.547 1.00 89.00 90 ARG A C 1
ATOM 669 O O . ARG A 1 90 ? -7.692 9.212 1.015 1.00 89.00 90 ARG A O 1
ATOM 676 N N . PRO A 1 91 ? -9.232 10.812 1.332 1.00 91.19 91 PRO A N 1
ATOM 677 C CA . PRO A 1 91 ? -9.088 10.779 2.778 1.00 91.19 91 PRO A CA 1
ATOM 678 C C . PRO A 1 91 ? -9.602 9.442 3.320 1.00 91.19 91 PRO A C 1
ATOM 680 O O . PRO A 1 91 ? -10.725 9.037 3.014 1.00 91.19 91 PRO A O 1
ATOM 683 N N . ILE A 1 92 ? -8.788 8.793 4.150 1.00 92.25 92 ILE A N 1
ATOM 684 C CA . ILE A 1 92 ? -9.097 7.515 4.798 1.00 92.25 92 ILE A CA 1
ATOM 685 C C . ILE A 1 92 ? -9.435 7.774 6.271 1.00 92.25 92 ILE A C 1
ATOM 687 O O . ILE A 1 92 ? -8.813 8.618 6.931 1.00 92.25 92 ILE A O 1
ATOM 691 N N . ARG A 1 93 ? -10.459 7.090 6.790 1.00 93.38 93 ARG A N 1
ATOM 692 C CA . ARG A 1 93 ? -10.912 7.211 8.183 1.00 93.38 93 ARG A CA 1
ATOM 693 C C . ARG A 1 93 ? -11.304 5.861 8.767 1.00 93.38 93 ARG A C 1
ATOM 695 O O . ARG A 1 93 ? -11.946 5.051 8.101 1.00 93.38 93 ARG A O 1
ATOM 702 N N . ALA A 1 94 ? -11.010 5.697 10.052 1.00 94.12 94 ALA A N 1
ATOM 703 C CA . ALA A 1 94 ? -11.561 4.629 10.860 1.00 94.12 94 ALA A CA 1
ATOM 704 C C . ALA A 1 94 ? -12.977 5.053 11.242 1.00 94.12 94 ALA A C 1
ATOM 706 O O . ALA A 1 94 ? -13.194 6.111 11.837 1.00 94.12 94 ALA A O 1
ATOM 707 N N . ILE A 1 95 ? -13.955 4.274 10.798 1.00 94.38 95 ILE A N 1
ATOM 708 C CA . ILE A 1 95 ? -15.368 4.548 11.023 1.00 94.38 95 ILE A CA 1
ATOM 709 C C . ILE A 1 95 ? -15.953 3.281 11.617 1.00 94.38 95 ILE A C 1
ATOM 711 O O . ILE A 1 95 ? -15.903 2.230 10.987 1.00 94.38 95 ILE A O 1
ATOM 715 N N . ASP A 1 96 ? -16.551 3.395 12.795 1.00 95.19 96 ASP A N 1
ATOM 716 C CA . ASP A 1 96 ? -17.263 2.292 13.427 1.00 95.19 96 ASP A CA 1
ATOM 717 C C . ASP A 1 96 ? -18.770 2.448 13.237 1.00 95.19 96 ASP A C 1
ATOM 719 O O . ASP A 1 96 ? -19.325 3.549 13.149 1.00 95.19 96 ASP A O 1
ATOM 723 N N . CYS A 1 97 ? -19.474 1.322 13.179 1.00 95.94 97 CYS A N 1
ATOM 724 C CA . CYS A 1 97 ? -20.924 1.343 13.154 1.00 95.94 97 CYS A CA 1
ATOM 725 C C . CYS A 1 97 ? -21.474 1.857 14.488 1.00 95.94 97 CYS A C 1
ATOM 727 O O . CYS A 1 97 ? -21.338 1.202 15.518 1.00 95.94 97 CYS A O 1
ATOM 729 N N . THR A 1 98 ? -22.227 2.954 14.455 1.00 96.44 98 THR A N 1
ATOM 730 C CA . THR A 1 98 ? -22.889 3.539 15.636 1.00 96.44 98 THR A CA 1
ATOM 731 C C . THR A 1 98 ? -23.899 2.610 16.320 1.00 96.44 98 THR A C 1
ATOM 733 O O . THR A 1 98 ? -24.338 2.897 17.431 1.00 96.44 98 THR A O 1
ATOM 736 N N . ARG A 1 99 ? -24.290 1.505 15.670 1.00 96.88 99 ARG A N 1
ATOM 737 C CA . ARG A 1 99 ? -25.220 0.512 16.220 1.00 96.88 99 ARG A CA 1
ATOM 738 C C . ARG A 1 99 ? -24.523 -0.695 16.840 1.00 96.88 99 ARG A C 1
ATOM 740 O O . ARG A 1 99 ? -24.903 -1.095 17.933 1.00 96.88 99 ARG A O 1
ATOM 747 N N . CYS A 1 100 ? -23.584 -1.322 16.131 1.00 96.94 100 CYS A N 1
ATOM 748 C CA . CYS A 1 100 ? -22.963 -2.579 16.573 1.00 96.94 100 CYS A CA 1
ATOM 749 C C . CYS A 1 100 ? -21.477 -2.456 16.929 1.00 96.94 100 CYS A C 1
ATOM 751 O O . CYS A 1 100 ? -20.885 -3.454 17.321 1.00 96.94 100 CYS A O 1
ATOM 753 N N . GLY A 1 101 ? -20.864 -1.283 16.743 1.00 95.62 101 GLY A N 1
ATOM 754 C CA . GLY A 1 101 ? -19.429 -1.057 16.950 1.00 95.62 101 GLY A CA 1
ATOM 755 C C . GLY A 1 101 ? -18.518 -1.706 15.905 1.00 95.62 101 GLY A C 1
ATOM 756 O O . GLY A 1 101 ? -17.306 -1.633 16.033 1.00 95.62 101 GLY A O 1
ATOM 757 N N . GLY A 1 102 ? -19.072 -2.356 14.875 1.00 94.31 102 GLY A N 1
ATOM 758 C CA . GLY A 1 102 ? -18.276 -3.028 13.847 1.00 94.31 102 GLY A CA 1
ATOM 759 C C . GLY A 1 102 ? -17.531 -2.029 12.963 1.00 94.31 102 GLY A C 1
ATOM 760 O O . GLY A 1 102 ? -18.165 -1.125 12.402 1.00 94.31 102 GLY A O 1
ATOM 761 N N . ALA A 1 103 ? -16.221 -2.227 12.808 1.00 93.62 103 ALA A N 1
ATOM 762 C CA . ALA A 1 103 ? -15.378 -1.418 11.937 1.00 93.62 103 ALA A CA 1
ATOM 763 C C . ALA A 1 103 ? -15.867 -1.477 10.484 1.00 93.62 103 ALA A C 1
ATOM 765 O O . ALA A 1 103 ? -16.295 -2.521 9.983 1.00 93.62 103 ALA A O 1
ATOM 766 N N . GLN A 1 104 ? -15.868 -0.328 9.819 1.00 94.50 104 GLN A N 1
ATOM 767 C CA . GLN A 1 104 ? -16.327 -0.186 8.444 1.00 94.50 104 GLN A CA 1
ATOM 768 C C . GLN A 1 104 ? -15.158 -0.314 7.465 1.00 94.50 104 GLN A C 1
ATOM 770 O O . GLN A 1 104 ? -14.087 0.247 7.684 1.00 94.50 104 GLN A O 1
ATOM 775 N N . LEU A 1 105 ? -15.407 -1.021 6.363 1.00 93.50 105 LEU A N 1
ATOM 776 C CA . LEU A 1 105 ? -14.490 -1.165 5.237 1.00 93.50 105 LEU A CA 1
ATOM 777 C C . LEU A 1 105 ? -15.263 -0.896 3.943 1.00 93.50 105 LEU A C 1
ATOM 779 O O . LEU A 1 105 ? -16.136 -1.683 3.561 1.00 93.50 105 LEU A O 1
ATOM 783 N N . ASP A 1 106 ? -14.962 0.226 3.297 1.00 92.44 106 ASP A N 1
ATOM 784 C CA . ASP A 1 106 ? -15.539 0.611 2.012 1.00 92.44 106 ASP A CA 1
ATOM 785 C C . ASP A 1 106 ? -14.879 -0.211 0.894 1.00 92.44 106 ASP A C 1
ATOM 787 O O . ASP A 1 106 ? -13.670 -0.147 0.683 1.00 92.44 106 ASP A O 1
ATOM 791 N N . ARG A 1 107 ? -15.683 -0.996 0.166 1.00 88.25 107 ARG A N 1
ATOM 792 C CA . ARG A 1 107 ? -15.226 -1.877 -0.922 1.00 88.25 107 ARG A CA 1
ATOM 793 C C . ARG A 1 107 ? -15.539 -1.294 -2.301 1.00 88.25 107 ARG A C 1
ATOM 795 O O . ARG A 1 107 ? -16.534 -0.586 -2.474 1.00 88.25 107 ARG A O 1
ATOM 802 N N . GLN A 1 108 ? -14.740 -1.675 -3.300 1.00 79.00 108 GLN A N 1
ATOM 803 C CA . GLN A 1 108 ? -14.996 -1.422 -4.725 1.00 79.00 108 GLN A CA 1
ATOM 804 C C . GLN A 1 108 ? -15.275 0.066 -5.034 1.00 79.00 108 GLN A C 1
ATOM 806 O O . GLN A 1 108 ? -14.461 0.946 -4.753 1.00 79.00 108 GLN A O 1
ATOM 811 N N . THR A 1 109 ? -16.449 0.366 -5.596 1.00 78.81 109 THR A N 1
ATOM 812 C CA . THR A 1 109 ? -16.867 1.708 -6.016 1.00 78.81 109 THR A CA 1
ATOM 813 C C . THR A 1 109 ? -16.931 2.703 -4.862 1.00 78.81 109 THR A C 1
ATOM 815 O O . THR A 1 109 ? -16.782 3.899 -5.106 1.00 78.81 109 THR A O 1
ATOM 818 N N . ALA A 1 110 ? -17.086 2.243 -3.614 1.00 80.94 110 ALA A N 1
ATOM 819 C CA . ALA A 1 110 ? -17.095 3.114 -2.441 1.00 80.94 110 ALA A CA 1
ATOM 820 C C . ALA A 1 110 ? -15.726 3.767 -2.178 1.00 80.94 110 ALA A C 1
ATOM 822 O O . ALA A 1 110 ? -15.681 4.875 -1.647 1.00 80.94 110 ALA A O 1
ATOM 823 N N . VAL A 1 111 ? -14.623 3.151 -2.626 1.00 81.19 111 VAL A N 1
ATOM 824 C CA . VAL A 1 111 ? -13.286 3.767 -2.565 1.00 81.19 111 VAL A CA 1
ATOM 825 C C . VAL A 1 111 ? -13.188 4.952 -3.539 1.00 81.19 111 VAL A C 1
ATOM 827 O O . VAL A 1 111 ? -12.669 6.014 -3.194 1.00 81.19 111 VAL A O 1
ATOM 830 N N . HIS A 1 112 ? -13.775 4.826 -4.735 1.00 79.44 112 HIS A N 1
ATOM 831 C CA . HIS A 1 112 ? -13.809 5.890 -5.753 1.00 79.44 112 HIS A CA 1
ATOM 832 C C . HIS A 1 112 ? -14.840 6.980 -5.479 1.00 79.44 112 HIS A C 1
ATOM 834 O O . HIS A 1 112 ? -14.648 8.146 -5.836 1.00 79.44 112 HIS A O 1
ATOM 840 N N . HIS A 1 113 ? -15.961 6.601 -4.880 1.00 83.81 113 HIS A N 1
ATOM 841 C CA . HIS A 1 113 ? -17.111 7.457 -4.644 1.00 83.81 113 HIS A CA 1
ATOM 842 C C . HIS A 1 113 ? -17.546 7.321 -3.188 1.00 83.81 113 HIS A C 1
ATOM 844 O O . HIS A 1 113 ? -18.640 6.843 -2.889 1.00 83.81 113 HIS A O 1
ATOM 850 N N . SER A 1 114 ? -16.663 7.756 -2.285 1.00 83.31 114 SER A N 1
ATOM 851 C CA . SER A 1 114 ? -16.961 7.838 -0.859 1.00 83.31 114 SER A CA 1
ATOM 852 C C . SER A 1 114 ? -18.259 8.620 -0.630 1.00 83.31 114 SER A C 1
ATOM 854 O O . SER A 1 114 ? -18.440 9.745 -1.101 1.00 83.31 114 SER A O 1
ATOM 856 N N . SER A 1 115 ? -19.189 7.992 0.082 1.00 87.69 115 SER A N 1
ATOM 857 C CA . SER A 1 115 ? -20.518 8.530 0.370 1.00 87.69 115 SER A CA 1
ATOM 858 C C . SER A 1 115 ? -20.593 9.022 1.813 1.00 87.69 115 SER A C 1
ATOM 860 O O . SER A 1 115 ? -19.929 8.492 2.700 1.00 87.69 115 SER A O 1
ATOM 862 N N . LEU A 1 116 ? -21.462 10.001 2.074 1.00 92.38 116 LEU A N 1
ATOM 863 C CA . LEU A 1 116 ? -21.807 10.423 3.438 1.00 92.38 116 LEU A CA 1
ATOM 864 C C . LEU A 1 116 ? -22.651 9.380 4.184 1.00 92.38 116 LEU A C 1
ATOM 866 O O . LEU A 1 116 ? -22.903 9.527 5.376 1.00 92.38 116 LEU A O 1
ATOM 870 N N . ALA A 1 117 ? -23.135 8.353 3.487 1.00 92.50 117 ALA A N 1
ATOM 871 C CA . ALA A 1 117 ? -23.904 7.259 4.056 1.00 92.50 117 ALA A CA 1
ATOM 872 C C . ALA A 1 117 ?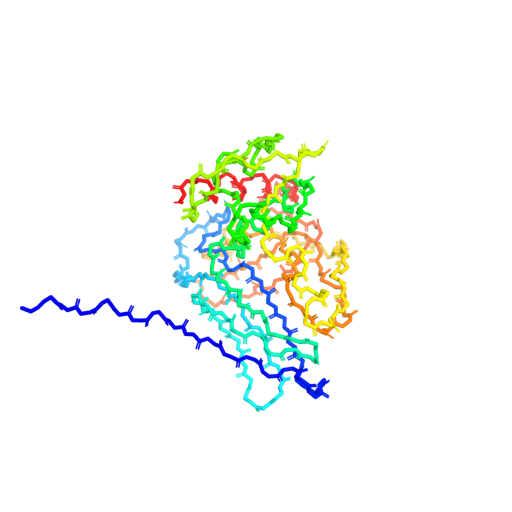 -23.413 5.919 3.504 1.00 92.50 117 ALA A C 1
ATOM 874 O O . ALA A 1 117 ? -23.293 5.756 2.288 1.00 92.50 117 ALA A O 1
ATOM 875 N N . ARG A 1 118 ? -23.184 4.957 4.398 1.00 92.19 118 ARG A N 1
ATOM 876 C CA . ARG A 1 118 ? -22.728 3.601 4.068 1.00 92.19 118 ARG A CA 1
ATOM 877 C C . ARG A 1 118 ? -23.465 2.561 4.901 1.00 92.19 118 ARG A C 1
ATOM 879 O O . ARG A 1 118 ? -23.895 2.847 6.017 1.00 92.19 118 ARG A O 1
ATOM 886 N N . THR A 1 119 ? -23.636 1.363 4.358 1.00 93.25 119 THR A N 1
ATOM 887 C CA . THR A 1 119 ? -24.331 0.266 5.041 1.00 93.25 119 THR A CA 1
ATOM 888 C C . THR A 1 119 ? -23.317 -0.609 5.761 1.00 93.25 119 THR A C 1
ATOM 890 O O . THR A 1 119 ? -22.409 -1.142 5.133 1.00 93.25 119 THR A O 1
ATOM 893 N N . CYS A 1 120 ? -23.499 -0.792 7.066 1.00 93.69 120 CYS A N 1
ATOM 894 C CA . CYS A 1 120 ? -22.658 -1.659 7.876 1.00 93.69 120 CYS A CA 1
ATOM 895 C C . CYS A 1 120 ? -22.709 -3.102 7.375 1.00 93.69 120 CYS A C 1
ATOM 897 O O . CYS A 1 120 ? -23.768 -3.727 7.404 1.00 93.69 120 CYS A O 1
ATOM 899 N N . SER A 1 121 ? -21.557 -3.643 6.981 1.00 90.81 121 SER A N 1
ATOM 900 C CA . SER A 1 121 ? -21.412 -5.038 6.549 1.00 90.81 121 SER A CA 1
ATOM 901 C C . SER A 1 121 ? -21.748 -6.047 7.654 1.00 90.81 121 SER A C 1
ATOM 903 O O . SER A 1 121 ? -22.180 -7.153 7.353 1.00 90.81 121 SER A O 1
ATOM 905 N N . THR A 1 122 ? -21.599 -5.669 8.928 1.00 93.19 122 THR A N 1
ATOM 906 C CA . THR A 1 122 ? -21.874 -6.549 10.075 1.00 93.19 122 THR A CA 1
ATOM 907 C C . THR A 1 122 ? -23.359 -6.617 10.438 1.00 93.19 122 THR A C 1
ATOM 909 O O . THR A 1 122 ? -23.872 -7.696 10.711 1.00 93.19 122 THR A O 1
ATOM 912 N N . CYS A 1 123 ? -24.063 -5.477 10.491 1.00 95.81 123 CYS A N 1
ATOM 913 C CA . CYS A 1 123 ? -25.438 -5.418 11.019 1.00 95.81 123 CYS A CA 1
ATOM 914 C C . CYS A 1 123 ? -26.474 -4.760 10.092 1.00 95.81 123 CYS A C 1
ATOM 916 O O . CYS A 1 123 ? -27.631 -4.596 10.487 1.00 95.81 123 CYS A O 1
ATOM 918 N N . GLY A 1 124 ? -26.076 -4.326 8.893 1.00 95.00 124 GLY A N 1
ATOM 919 C CA . GLY A 1 124 ? -26.948 -3.678 7.908 1.00 95.00 124 GLY A CA 1
ATOM 920 C C . GLY A 1 124 ? -27.390 -2.253 8.263 1.00 95.00 124 GLY A C 1
ATOM 921 O O . GLY A 1 124 ? -28.174 -1.652 7.532 1.00 95.00 124 GLY A O 1
ATOM 922 N N . HIS A 1 125 ? -26.933 -1.687 9.385 1.00 96.38 125 HIS A N 1
ATOM 923 C CA . HIS A 1 125 ? -27.278 -0.319 9.770 1.00 96.38 125 HIS A CA 1
ATOM 924 C C . HIS A 1 125 ? -26.627 0.710 8.839 1.00 96.38 125 HIS A C 1
ATOM 926 O O . HIS A 1 125 ? -25.445 0.598 8.527 1.00 96.38 125 HIS A O 1
ATOM 932 N N . VAL A 1 126 ? -27.375 1.742 8.446 1.00 96.25 126 VAL A N 1
ATOM 933 C CA . VAL A 1 126 ? -26.832 2.853 7.655 1.00 96.25 126 VAL A CA 1
ATOM 934 C C . VAL A 1 126 ? -26.092 3.822 8.574 1.00 96.25 126 VAL A C 1
ATOM 936 O O . VAL A 1 126 ? -26.708 4.539 9.360 1.00 96.25 126 VAL A O 1
ATOM 939 N N . VAL A 1 127 ? -24.772 3.860 8.439 1.00 95.50 127 VAL A N 1
ATOM 940 C CA . VAL A 1 127 ? -23.875 4.788 9.128 1.00 95.50 127 VAL A CA 1
ATOM 941 C C . VAL A 1 127 ? -23.774 6.067 8.304 1.00 95.50 127 VAL A C 1
ATOM 943 O O . VAL A 1 127 ? -23.470 6.010 7.113 1.00 95.50 127 VAL A O 1
ATOM 946 N N . LYS A 1 128 ? -24.016 7.222 8.931 1.00 94.94 128 LYS A N 1
ATOM 947 C CA . LYS A 1 128 ? -23.875 8.543 8.302 1.00 94.94 128 LYS A CA 1
ATOM 948 C C . LYS A 1 128 ? -22.659 9.275 8.863 1.00 94.94 128 LYS A C 1
ATOM 950 O O . LYS A 1 128 ? -22.469 9.272 10.075 1.00 94.94 128 LYS A O 1
ATOM 955 N N . THR A 1 129 ? -21.875 9.916 8.002 1.00 93.81 129 THR A N 1
ATOM 956 C CA . THR A 1 129 ? -20.707 10.734 8.372 1.00 93.81 129 THR A CA 1
ATOM 957 C C . THR A 1 129 ? -20.866 12.181 7.921 1.00 93.81 129 THR A C 1
ATOM 959 O O . THR A 1 129 ? -21.703 12.497 7.076 1.00 93.81 129 THR A O 1
ATOM 962 N N . SER A 1 130 ? -20.080 13.077 8.520 1.00 91.50 130 SER A N 1
ATOM 963 C CA . SER A 1 130 ? -20.046 14.504 8.176 1.00 91.50 130 SER A CA 1
ATOM 964 C C . SER A 1 130 ? -19.177 14.817 6.957 1.00 91.50 130 SER A C 1
ATOM 966 O O . SER A 1 130 ? -19.315 15.889 6.378 1.00 91.50 130 SER A O 1
ATOM 968 N N . ASP A 1 131 ? -18.288 13.902 6.574 1.00 89.62 131 ASP A N 1
ATOM 969 C CA . ASP A 1 131 ? -17.389 14.017 5.433 1.00 89.62 131 ASP A CA 1
ATOM 970 C C . ASP A 1 131 ? -17.404 12.749 4.561 1.00 89.62 131 ASP A C 1
ATOM 972 O O . ASP A 1 131 ? -17.854 11.666 4.961 1.00 89.62 131 ASP A O 1
ATOM 976 N N . SER A 1 132 ? -16.955 12.916 3.316 1.00 89.88 132 SER A N 1
ATOM 977 C CA . SER A 1 132 ? -16.842 11.853 2.319 1.00 89.88 132 SER A CA 1
ATOM 978 C C . SER A 1 132 ? -15.446 11.226 2.371 1.00 89.88 132 SER A C 1
ATOM 980 O O . SER A 1 132 ? -14.634 11.415 1.462 1.00 89.88 132 SER A O 1
ATOM 982 N N . ALA A 1 133 ? -15.159 10.488 3.441 1.00 93.38 133 ALA A N 1
ATOM 983 C CA . ALA A 1 133 ? -13.949 9.679 3.574 1.00 93.38 133 ALA A CA 1
ATOM 984 C C . ALA A 1 133 ? -14.202 8.205 3.226 1.00 93.38 133 ALA A C 1
ATOM 986 O O . ALA A 1 133 ? -15.328 7.715 3.366 1.00 93.38 133 ALA A O 1
ATOM 987 N N . VAL A 1 134 ? -13.147 7.522 2.776 1.00 93.81 134 VAL A N 1
ATOM 988 C CA . VAL A 1 134 ? -13.125 6.066 2.599 1.00 93.81 134 VAL A CA 1
ATOM 989 C C . VAL A 1 134 ? -12.979 5.430 3.977 1.00 93.81 134 VAL A C 1
ATOM 991 O O . VAL A 1 134 ? -12.025 5.719 4.703 1.00 93.81 134 VAL A O 1
ATOM 994 N N . ALA A 1 135 ? -13.937 4.587 4.351 1.00 94.81 135 ALA A N 1
ATOM 995 C CA . ALA A 1 135 ? -13.861 3.810 5.576 1.00 94.81 135 ALA A CA 1
ATOM 996 C C . ALA A 1 135 ? -12.826 2.690 5.425 1.00 94.81 135 ALA A C 1
ATOM 998 O O . ALA A 1 135 ? -12.970 1.826 4.559 1.00 94.81 135 ALA A O 1
ATOM 999 N N . ASN A 1 136 ? -11.800 2.689 6.267 1.00 94.69 136 ASN A N 1
ATOM 1000 C CA . ASN A 1 136 ? -10.848 1.589 6.357 1.00 94.69 136 ASN A CA 1
ATOM 1001 C C . ASN A 1 136 ? -10.328 1.494 7.805 1.00 94.69 136 ASN A C 1
ATOM 1003 O O . ASN A 1 136 ? -9.905 2.518 8.353 1.00 94.69 136 ASN A O 1
ATOM 1007 N N . PRO A 1 137 ? -10.346 0.306 8.439 1.00 93.06 137 PRO A N 1
ATOM 1008 C CA . PRO A 1 137 ? -9.884 0.130 9.815 1.00 93.06 137 PRO A CA 1
ATOM 1009 C C . PRO A 1 137 ? -8.381 0.377 10.005 1.00 93.06 137 PRO A C 1
ATOM 1011 O O . PRO A 1 137 ? -7.941 0.505 11.137 1.00 93.06 137 PRO A O 1
ATOM 1014 N N . LEU A 1 138 ? -7.582 0.475 8.938 1.00 92.75 138 LEU A N 1
ATOM 1015 C CA . LEU A 1 138 ? -6.154 0.790 9.052 1.00 92.75 138 LEU A CA 1
ATOM 1016 C C . LEU A 1 138 ? -5.877 2.276 9.297 1.00 92.75 138 LEU A C 1
ATOM 1018 O O . LEU A 1 138 ? -4.770 2.641 9.684 1.00 92.75 138 LEU A O 1
ATOM 1022 N N . ALA A 1 139 ? -6.876 3.149 9.134 1.00 91.56 139 ALA A N 1
ATOM 1023 C CA . ALA A 1 139 ? -6.680 4.591 9.279 1.00 91.56 139 ALA A CA 1
ATOM 1024 C C . ALA A 1 139 ? -6.288 5.028 10.702 1.00 91.56 139 ALA A C 1
ATOM 1026 O O . ALA A 1 139 ? -5.722 6.108 10.871 1.00 91.56 139 ALA A O 1
ATOM 1027 N N . ASP A 1 140 ? -6.619 4.228 11.718 1.00 88.88 140 ASP A N 1
ATOM 1028 C CA . ASP A 1 140 ? -6.235 4.441 13.115 1.00 88.88 140 ASP A CA 1
ATOM 1029 C C . ASP A 1 140 ? -5.3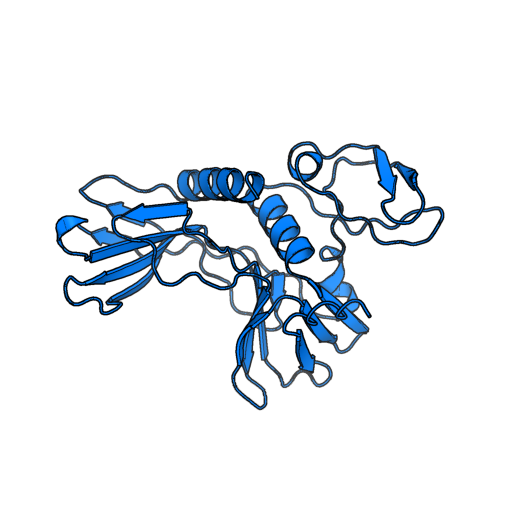27 3.324 13.653 1.00 88.88 140 ASP A C 1
ATOM 1031 O O . ASP A 1 140 ? -4.991 3.331 14.836 1.00 88.88 140 ASP A O 1
ATOM 1035 N N . ALA A 1 141 ? -4.879 2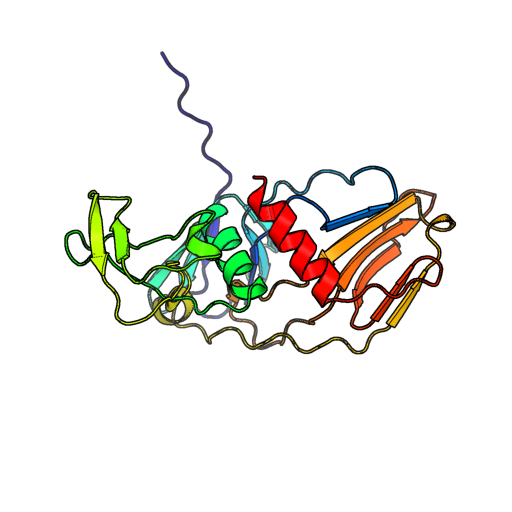.396 12.796 1.00 90.25 141 ALA A N 1
ATOM 1036 C CA . ALA A 1 141 ? -4.041 1.274 13.208 1.00 90.25 141 ALA A CA 1
ATOM 1037 C C . ALA A 1 141 ? -2.777 1.749 13.927 1.00 90.25 141 ALA A C 1
ATOM 1039 O O . ALA A 1 141 ? -2.474 1.248 15.003 1.00 90.25 141 ALA A O 1
ATOM 1040 N N . TRP A 1 142 ? -2.117 2.777 13.392 1.00 85.75 142 TRP A N 1
ATOM 1041 C CA . TRP A 1 142 ? -0.943 3.435 13.971 1.00 85.75 142 TRP A CA 1
ATOM 1042 C C . TRP A 1 142 ? -1.174 3.939 15.399 1.00 85.75 142 TRP A C 1
ATOM 1044 O O . TRP A 1 142 ? -0.353 3.710 16.283 1.00 85.75 142 TRP A O 1
ATOM 1054 N N . GLU A 1 143 ? -2.321 4.575 15.649 1.00 86.38 143 GLU A N 1
ATOM 1055 C CA . GLU A 1 143 ? -2.690 5.045 16.988 1.00 86.38 143 GLU A CA 1
ATOM 1056 C C . GLU A 1 143 ? -2.994 3.870 17.921 1.00 86.38 143 GLU A C 1
ATOM 1058 O O . GLU A 1 143 ? -2.583 3.895 19.075 1.00 86.38 143 GLU A O 1
ATOM 1063 N N . ARG A 1 144 ? -3.656 2.816 17.424 1.00 86.81 144 ARG A N 1
ATOM 1064 C CA . ARG A 1 144 ? -3.991 1.617 18.212 1.00 86.81 144 ARG A CA 1
ATOM 1065 C C . ARG A 1 144 ? -2.763 0.823 18.641 1.00 86.81 144 ARG A C 1
ATOM 1067 O O . ARG A 1 144 ? -2.728 0.328 19.763 1.00 86.81 144 ARG A O 1
ATOM 1074 N N . ILE A 1 145 ? -1.778 0.687 17.758 1.00 86.62 145 ILE A N 1
ATOM 1075 C CA . ILE A 1 145 ? -0.533 -0.032 18.055 1.00 86.62 145 ILE A CA 1
ATOM 1076 C C . ILE A 1 145 ? 0.493 0.862 18.757 1.00 86.62 145 ILE A C 1
ATOM 1078 O O . ILE A 1 145 ? 1.395 0.342 19.406 1.00 86.62 145 ILE A O 1
ATOM 1082 N N . GLY A 1 146 ? 0.339 2.189 18.702 1.00 83.06 146 GLY A N 1
ATOM 1083 C CA . GLY A 1 146 ? 1.256 3.152 19.315 1.00 83.06 146 GLY A CA 1
ATOM 1084 C C . GLY A 1 146 ? 2.491 3.461 18.465 1.00 83.06 146 GLY A C 1
ATOM 1085 O O . GLY A 1 1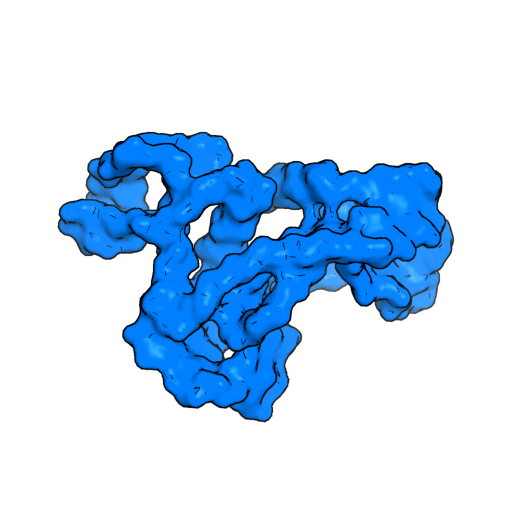46 ? 3.555 3.726 19.021 1.00 83.06 146 GLY A O 1
ATOM 1086 N N . LEU A 1 147 ? 2.360 3.414 17.137 1.00 79.94 147 LEU A N 1
ATOM 1087 C CA . LEU A 1 147 ? 3.428 3.685 16.173 1.00 79.94 147 LEU A CA 1
ATOM 1088 C C . LEU A 1 147 ? 3.248 5.043 15.473 1.00 79.94 147 LEU A C 1
ATOM 1090 O O . LEU A 1 147 ? 2.127 5.554 15.374 1.00 79.94 147 LEU A O 1
ATOM 1094 N N . PRO A 1 148 ? 4.346 5.668 15.005 1.00 74.38 148 PRO A N 1
ATOM 1095 C CA . PRO A 1 148 ? 4.268 6.923 14.268 1.00 74.38 148 PRO A CA 1
ATOM 1096 C C . PRO A 1 148 ? 3.487 6.731 12.970 1.00 74.38 148 PRO A C 1
ATOM 1098 O O . PRO A 1 148 ? 3.625 5.714 12.312 1.00 74.38 148 PRO A O 1
ATOM 1101 N N . ARG A 1 149 ? 2.697 7.732 12.571 1.00 76.12 149 ARG A N 1
ATOM 1102 C CA . ARG A 1 149 ? 2.034 7.709 11.261 1.00 76.12 149 ARG A CA 1
ATOM 1103 C C . ARG A 1 149 ? 3.076 7.633 10.134 1.00 76.12 149 ARG A C 1
ATOM 1105 O O . ARG A 1 149 ? 4.128 8.270 10.262 1.00 76.12 149 ARG A O 1
ATOM 1112 N N . PRO A 1 150 ? 2.756 6.956 9.020 1.00 69.19 150 PRO A N 1
ATOM 1113 C CA . PRO A 1 150 ? 3.657 6.847 7.894 1.00 69.19 150 PRO A CA 1
ATOM 1114 C C . PRO A 1 150 ? 3.838 8.244 7.317 1.00 69.19 150 PRO A C 1
ATOM 1116 O O . PRO A 1 150 ? 2.902 9.054 7.244 1.00 69.19 150 PRO A O 1
ATOM 1119 N N . GLN A 1 151 ? 5.071 8.554 6.951 1.00 72.19 151 GLN A N 1
ATOM 1120 C CA . GLN A 1 151 ? 5.375 9.814 6.302 1.00 72.19 151 GLN A CA 1
ATOM 1121 C C . GLN A 1 151 ? 5.191 9.666 4.786 1.00 72.19 151 GLN A C 1
ATOM 1123 O O . GLN A 1 151 ? 5.390 8.579 4.242 1.00 72.19 151 GLN A O 1
ATOM 1128 N N . PRO A 1 152 ? 4.817 10.745 4.075 1.00 73.94 152 PRO A N 1
ATOM 1129 C CA . PRO A 1 152 ? 4.738 10.704 2.623 1.00 73.94 152 PRO A CA 1
ATOM 1130 C C . PRO A 1 152 ? 6.072 10.268 2.015 1.00 73.94 152 PRO A C 1
ATOM 1132 O O . PRO A 1 152 ? 7.125 10.782 2.400 1.00 73.94 152 PRO A O 1
ATOM 1135 N N . ALA A 1 153 ? 6.013 9.368 1.034 1.00 81.69 153 ALA A N 1
ATOM 1136 C CA . ALA A 1 153 ? 7.197 8.898 0.332 1.00 81.69 153 ALA A CA 1
ATOM 1137 C C . ALA A 1 153 ? 8.001 10.072 -0.259 1.00 81.69 153 ALA A C 1
ATOM 1139 O O . ALA A 1 153 ? 7.450 10.996 -0.873 1.00 81.69 153 ALA A O 1
ATOM 1140 N N . ARG A 1 154 ? 9.325 10.028 -0.104 1.00 86.94 154 ARG A N 1
ATOM 1141 C CA . ARG A 1 154 ? 10.246 10.977 -0.725 1.00 86.94 154 ARG A CA 1
ATOM 1142 C C . ARG A 1 154 ? 10.408 10.609 -2.190 1.00 86.94 154 ARG A C 1
ATOM 1144 O O . ARG A 1 154 ? 10.892 9.529 -2.502 1.00 86.94 154 ARG A O 1
ATOM 1151 N N . VAL A 1 155 ? 10.075 11.522 -3.098 1.00 87.31 155 VAL A N 1
ATOM 1152 C CA . VAL A 1 155 ? 10.260 11.295 -4.539 1.00 87.31 155 VAL A CA 1
ATOM 1153 C C . VAL A 1 155 ? 11.723 10.940 -4.832 1.00 87.31 155 VAL A C 1
ATOM 1155 O O . VAL A 1 155 ? 12.636 11.690 -4.475 1.00 87.31 155 VAL A O 1
ATOM 1158 N N . SER A 1 156 ? 11.938 9.785 -5.460 1.00 90.25 156 SER A N 1
ATOM 1159 C CA . SER A 1 156 ? 13.251 9.339 -5.913 1.00 90.25 156 SER A CA 1
ATOM 1160 C C . SER A 1 156 ? 13.786 10.312 -6.963 1.00 90.25 156 SER A C 1
ATOM 1162 O O . SER A 1 156 ? 13.052 10.778 -7.827 1.00 90.25 156 SER A O 1
ATOM 1164 N N . ILE A 1 157 ? 15.077 10.634 -6.896 1.00 93.50 157 ILE A N 1
ATOM 1165 C CA . ILE A 1 157 ? 15.763 11.417 -7.939 1.00 93.50 157 ILE A CA 1
ATOM 1166 C C . ILE A 1 157 ? 16.485 10.515 -8.945 1.00 93.50 157 ILE A C 1
ATOM 1168 O O . ILE A 1 157 ? 17.108 11.013 -9.881 1.00 93.50 157 ILE A O 1
ATOM 1172 N N . ALA A 1 158 ? 16.438 9.195 -8.734 1.00 94.44 158 ALA A N 1
ATOM 1173 C CA . ALA A 1 158 ? 17.074 8.235 -9.615 1.00 94.44 158 ALA A CA 1
ATOM 1174 C C . ALA A 1 158 ? 16.367 8.209 -10.972 1.00 94.44 158 ALA A C 1
ATOM 1176 O O . ALA A 1 158 ? 15.137 8.293 -11.066 1.00 94.44 158 ALA A O 1
ATOM 1177 N N . THR A 1 159 ? 17.171 8.081 -12.021 1.00 96.31 159 THR A N 1
ATOM 1178 C CA . THR A 1 159 ? 16.705 8.039 -13.403 1.00 96.31 159 THR A CA 1
ATOM 1179 C C . THR A 1 159 ? 17.240 6.795 -14.086 1.00 96.31 159 THR A C 1
ATOM 1181 O O . THR A 1 159 ? 18.438 6.528 -13.989 1.00 96.31 159 THR A O 1
ATOM 1184 N N . LEU A 1 160 ? 16.394 6.094 -14.833 1.00 97.38 160 LEU A N 1
ATOM 1185 C CA . LEU A 1 160 ? 16.806 4.963 -15.660 1.00 97.38 160 LEU A CA 1
ATOM 1186 C C . LEU A 1 160 ? 16.248 5.115 -17.075 1.00 97.38 160 LEU A C 1
ATOM 1188 O O . LEU A 1 160 ? 15.091 5.487 -17.262 1.00 97.38 160 LEU A O 1
ATOM 1192 N N . SER A 1 161 ? 17.073 4.800 -18.070 1.00 97.88 161 SER A N 1
ATOM 1193 C CA . SER A 1 161 ? 16.653 4.689 -19.464 1.00 97.88 161 SER A CA 1
ATOM 1194 C C . SER A 1 161 ? 17.055 3.319 -19.981 1.00 97.88 161 SER A C 1
ATOM 1196 O O . SER A 1 161 ? 18.243 3.013 -20.029 1.00 97.88 161 SER A O 1
ATOM 1198 N N . ILE A 1 162 ? 16.072 2.524 -20.384 1.00 97.19 162 ILE A N 1
ATOM 1199 C CA . ILE A 1 162 ? 16.252 1.157 -20.882 1.00 97.19 162 ILE A CA 1
ATOM 1200 C C . ILE A 1 162 ? 15.606 0.994 -22.255 1.00 97.19 162 ILE A C 1
ATOM 1202 O O . ILE A 1 162 ? 14.698 1.743 -22.624 1.00 97.19 162 ILE A O 1
ATOM 1206 N N . ALA A 1 163 ? 16.082 0.019 -23.024 1.00 97.38 163 ALA A N 1
ATOM 1207 C CA . ALA A 1 163 ? 15.413 -0.425 -24.239 1.00 97.38 163 ALA A CA 1
ATOM 1208 C C . ALA A 1 163 ? 14.798 -1.801 -23.988 1.00 97.38 163 ALA A C 1
ATOM 1210 O O . ALA A 1 163 ? 15.492 -2.696 -23.517 1.00 97.38 163 ALA A O 1
ATOM 1211 N N . ALA A 1 164 ? 13.521 -1.993 -24.322 1.00 96.56 164 ALA A N 1
ATOM 1212 C CA . ALA A 1 164 ? 12.807 -3.224 -23.977 1.00 96.56 164 ALA A CA 1
ATOM 1213 C C . ALA A 1 164 ? 13.435 -4.470 -24.618 1.00 96.56 164 ALA A C 1
ATOM 1215 O O . ALA A 1 164 ? 13.380 -5.551 -24.050 1.00 96.56 164 ALA A O 1
ATOM 1216 N N . ARG A 1 165 ? 14.092 -4.310 -25.774 1.00 96.62 165 ARG A N 1
ATOM 1217 C CA . ARG A 1 165 ? 14.814 -5.390 -26.471 1.00 96.62 165 ARG A CA 1
ATOM 1218 C C . ARG A 1 165 ? 16.010 -5.965 -25.697 1.00 96.62 165 ARG A C 1
ATOM 1220 O O . ARG A 1 165 ? 16.483 -7.031 -26.072 1.00 96.62 165 ARG A O 1
ATOM 1227 N N . ASP A 1 166 ? 16.525 -5.240 -24.705 1.00 97.38 166 ASP A N 1
ATOM 1228 C CA . ASP A 1 166 ? 17.700 -5.647 -23.928 1.00 97.38 166 ASP A CA 1
ATOM 1229 C C . ASP A 1 166 ? 17.295 -6.492 -22.696 1.00 97.38 166 ASP A C 1
ATOM 1231 O O . ASP A 1 166 ? 18.157 -6.924 -21.937 1.00 97.38 166 ASP A O 1
ATOM 1235 N N . TYR A 1 167 ? 15.991 -6.741 -22.507 1.00 97.19 167 TYR A N 1
ATOM 1236 C CA . TYR A 1 167 ? 15.415 -7.438 -21.356 1.00 97.19 167 TYR A CA 1
ATOM 1237 C C . TYR A 1 167 ? 14.444 -8.533 -21.813 1.00 97.19 167 TYR A C 1
ATOM 1239 O O . TYR A 1 167 ? 13.740 -8.377 -22.813 1.00 97.19 167 TYR A O 1
ATOM 1247 N N . SER A 1 168 ? 14.378 -9.643 -21.075 1.00 95.94 168 SER A N 1
ATOM 1248 C CA . SER A 1 168 ? 13.357 -10.676 -21.301 1.00 95.94 168 SER A CA 1
ATOM 1249 C C . SER A 1 168 ? 12.005 -10.267 -20.719 1.00 95.94 168 SER A C 1
ATOM 1251 O O . SER A 1 168 ? 10.962 -10.547 -21.319 1.00 95.94 168 SER A O 1
ATOM 1253 N N . VAL A 1 169 ? 12.031 -9.586 -19.569 1.00 95.94 169 VAL A N 1
ATOM 1254 C CA . VAL A 1 169 ? 10.855 -9.084 -18.860 1.00 95.94 169 VAL A CA 1
ATOM 1255 C C . VAL A 1 169 ? 11.146 -7.705 -18.269 1.00 95.94 169 VAL A C 1
ATOM 1257 O O . VAL A 1 169 ? 12.211 -7.482 -17.697 1.00 95.94 169 VAL A O 1
ATOM 1260 N N . ILE A 1 170 ? 10.182 -6.790 -18.364 1.00 95.81 170 ILE A N 1
ATOM 1261 C CA . ILE A 1 170 ? 10.146 -5.540 -17.593 1.00 95.81 170 ILE A CA 1
ATOM 1262 C C . ILE A 1 170 ? 8.782 -5.460 -16.920 1.00 95.81 170 ILE A C 1
ATOM 1264 O O . ILE A 1 170 ? 7.760 -5.466 -17.607 1.00 95.81 170 ILE A O 1
ATOM 1268 N N . ALA A 1 171 ? 8.763 -5.355 -15.597 1.00 93.12 171 ALA A N 1
ATOM 1269 C CA . ALA A 1 171 ? 7.557 -5.259 -14.791 1.00 93.12 171 ALA A CA 1
ATOM 1270 C C . ALA A 1 171 ? 7.582 -3.968 -13.964 1.00 93.12 171 ALA A C 1
ATOM 1272 O O . ALA A 1 171 ? 8.585 -3.652 -13.324 1.00 93.12 171 ALA A O 1
ATOM 1273 N N . LEU A 1 172 ? 6.487 -3.204 -14.017 1.00 93.00 172 LEU A N 1
ATOM 1274 C CA . LEU A 1 172 ? 6.369 -1.913 -13.339 1.00 93.00 172 LEU A CA 1
ATOM 1275 C C . LEU A 1 172 ? 5.230 -1.912 -12.326 1.00 93.00 172 LEU A C 1
ATOM 1277 O O . LEU A 1 172 ? 4.110 -2.311 -12.653 1.00 93.00 172 LEU A O 1
ATOM 1281 N N . TRP A 1 173 ? 5.480 -1.317 -11.165 1.00 90.25 173 TRP A N 1
ATOM 1282 C CA . TRP A 1 173 ? 4.475 -1.014 -10.149 1.00 90.25 173 TRP A CA 1
ATOM 1283 C C . TRP A 1 173 ? 4.560 0.458 -9.738 1.00 90.25 173 TRP A C 1
ATOM 1285 O O . TRP A 1 173 ? 5.629 1.075 -9.815 1.00 90.25 173 TRP A O 1
ATOM 1295 N N . PRO A 1 174 ? 3.455 1.072 -9.292 1.00 89.19 174 PRO A N 1
ATOM 1296 C CA . PRO A 1 174 ? 3.568 2.304 -8.536 1.00 89.19 174 PRO A CA 1
ATOM 1297 C C . PRO A 1 174 ? 4.219 1.988 -7.189 1.00 89.19 174 PRO A C 1
ATOM 1299 O O . PRO A 1 174 ? 3.932 0.964 -6.577 1.00 89.19 174 PRO A O 1
ATOM 1302 N N . THR A 1 175 ? 5.038 2.898 -6.678 1.00 85.06 175 THR A N 1
ATOM 1303 C CA . THR A 1 175 ? 5.469 2.804 -5.279 1.00 85.06 175 THR A CA 1
ATOM 1304 C C . THR A 1 175 ? 4.268 2.935 -4.349 1.00 85.06 175 THR A C 1
ATOM 1306 O O . THR A 1 175 ? 3.533 3.927 -4.446 1.00 85.06 175 THR A O 1
ATOM 1309 N N . SER A 1 176 ? 4.101 1.980 -3.441 1.00 76.81 176 SER A N 1
ATOM 1310 C CA . SER A 1 176 ? 3.193 2.070 -2.300 1.00 76.81 176 SER A CA 1
ATOM 1311 C C . SER A 1 176 ? 3.904 2.682 -1.101 1.00 76.81 176 SER A C 1
ATOM 1313 O O . SER A 1 176 ? 5.062 2.370 -0.839 1.00 7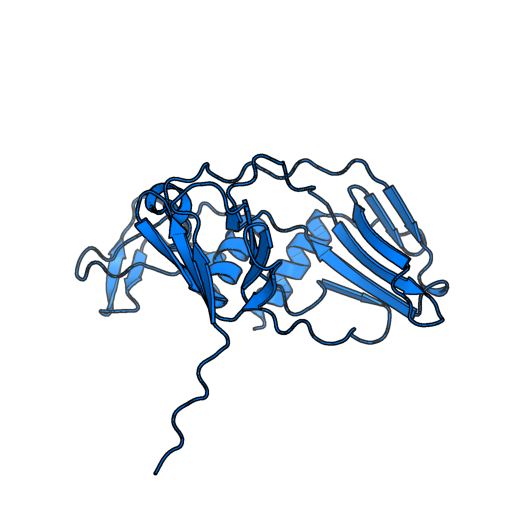6.81 176 SER A O 1
ATOM 1315 N N . THR A 1 177 ? 3.201 3.519 -0.346 1.00 80.00 177 THR A N 1
ATOM 1316 C CA . THR A 1 177 ? 3.589 3.816 1.033 1.00 80.00 177 THR A CA 1
ATOM 1317 C C . THR A 1 177 ? 3.389 2.581 1.906 1.00 80.00 177 THR A C 1
ATOM 1319 O O . THR A 1 177 ? 2.514 1.755 1.638 1.00 80.00 177 THR A O 1
ATOM 1322 N N . GLU A 1 178 ? 4.210 2.454 2.942 1.00 86.31 178 GLU A N 1
ATOM 1323 C CA . GLU A 1 178 ? 4.006 1.456 3.990 1.00 86.31 178 GLU A CA 1
ATOM 1324 C C . GLU A 1 178 ? 2.649 1.663 4.662 1.00 86.31 178 GLU A C 1
ATOM 1326 O O . GLU A 1 178 ? 2.273 2.776 5.040 1.00 86.31 178 GLU A O 1
ATOM 1331 N N . ILE A 1 179 ? 1.933 0.561 4.847 1.00 88.69 179 ILE A N 1
ATOM 1332 C CA . ILE A 1 179 ? 0.655 0.501 5.549 1.00 88.69 179 ILE A CA 1
ATOM 1333 C C . ILE A 1 179 ? 0.847 0.591 7.054 1.00 88.69 179 ILE A C 1
ATOM 1335 O O . ILE A 1 179 ? 0.011 1.194 7.724 1.00 88.69 179 ILE A O 1
ATOM 1339 N N . LEU A 1 180 ? 1.890 -0.067 7.566 1.00 89.81 180 LEU A N 1
ATOM 1340 C CA . LEU A 1 180 ? 2.330 -0.079 8.959 1.00 89.81 180 LEU A CA 1
ATOM 1341 C C . LEU A 1 180 ? 3.848 -0.257 8.986 1.00 89.81 180 LEU A C 1
ATOM 1343 O O . LEU A 1 180 ? 4.381 -1.075 8.243 1.00 89.81 180 LEU A O 1
ATOM 1347 N N . SER A 1 181 ? 4.527 0.479 9.854 1.00 89.25 181 SER A N 1
ATOM 1348 C CA . SER A 1 181 ? 5.975 0.407 10.024 1.00 89.25 181 SER A CA 1
ATOM 1349 C C . SER A 1 181 ? 6.380 1.023 11.354 1.00 89.25 181 SER A C 1
ATOM 1351 O O . SER A 1 181 ? 5.680 1.867 11.915 1.00 89.25 181 SER A O 1
ATOM 1353 N N . ASN A 1 182 ? 7.507 0.609 11.899 1.00 87.44 182 ASN A N 1
ATOM 1354 C CA . ASN A 1 182 ? 8.157 1.342 12.984 1.00 87.44 182 ASN A CA 1
ATOM 1355 C C . ASN A 1 182 ? 9.543 1.852 12.591 1.00 87.44 182 ASN A C 1
ATOM 1357 O O . ASN A 1 182 ? 10.254 2.405 13.434 1.00 87.44 182 ASN A O 1
ATOM 1361 N N . GLU A 1 183 ? 9.897 1.722 11.316 1.00 80.81 183 GLU A N 1
ATOM 1362 C CA . GLU A 1 183 ? 11.099 2.310 10.761 1.00 80.81 183 GLU A CA 1
ATOM 1363 C C . GLU A 1 183 ? 10.838 3.783 10.437 1.00 80.81 183 GLU A C 1
ATOM 1365 O O . GLU A 1 183 ? 9.824 4.171 9.862 1.00 80.81 183 GLU A O 1
ATOM 1370 N N . GLY A 1 184 ? 11.746 4.653 10.878 1.00 69.88 184 GLY A N 1
ATOM 1371 C CA . GLY A 1 184 ? 11.623 6.098 10.678 1.00 69.88 184 GLY A CA 1
ATOM 1372 C C . GLY A 1 184 ? 12.055 6.570 9.288 1.00 69.88 184 GLY A C 1
ATOM 1373 O O . GLY A 1 184 ? 12.141 7.782 9.066 1.00 69.88 184 GLY A O 1
ATOM 1374 N N . GLU A 1 185 ? 12.400 5.649 8.388 1.00 76.88 185 GLU A N 1
ATOM 1375 C CA . GLU A 1 185 ? 12.892 5.978 7.057 1.00 76.88 185 GLU A CA 1
ATOM 1376 C C . GLU A 1 185 ? 11.747 6.309 6.099 1.00 76.88 185 GLU A C 1
ATOM 1378 O O . GLU A 1 185 ? 10.642 5.784 6.180 1.00 76.88 185 GLU A O 1
ATOM 1383 N N . LEU A 1 186 ? 12.011 7.246 5.188 1.00 78.12 186 LEU A N 1
ATOM 1384 C CA . LEU A 1 186 ? 11.046 7.612 4.164 1.00 78.12 186 LEU A CA 1
ATOM 1385 C C . LEU A 1 186 ? 11.147 6.644 3.000 1.00 78.12 186 LEU A C 1
ATOM 1387 O O . LEU A 1 186 ? 12.194 6.582 2.350 1.00 78.12 186 LEU A O 1
ATOM 1391 N N . GLU A 1 187 ? 10.022 6.023 2.665 1.00 82.25 187 GLU A N 1
ATOM 1392 C CA . GLU A 1 187 ? 9.883 5.300 1.410 1.00 82.25 187 GLU A CA 1
ATOM 1393 C C . GLU A 1 187 ? 10.268 6.159 0.211 1.00 82.25 187 GLU A C 1
ATOM 1395 O O . GLU A 1 187 ? 10.022 7.373 0.178 1.00 82.25 187 GLU A O 1
ATOM 1400 N N . LEU A 1 188 ? 10.839 5.525 -0.810 1.00 85.75 188 LEU A N 1
ATOM 1401 C CA . LEU A 1 188 ? 11.065 6.195 -2.082 1.00 85.75 188 LEU A CA 1
ATOM 1402 C C . LEU A 1 188 ? 9.768 6.189 -2.896 1.00 85.75 188 LEU A C 1
ATOM 1404 O O . LEU A 1 188 ? 9.152 5.158 -3.125 1.00 85.75 188 LEU A O 1
ATOM 1408 N N . GLY A 1 189 ? 9.353 7.365 -3.357 1.00 87.25 189 GLY A N 1
ATOM 1409 C CA . GLY A 1 189 ? 8.229 7.536 -4.272 1.00 87.25 189 GLY A CA 1
ATOM 1410 C C . GLY A 1 189 ? 8.698 7.513 -5.725 1.00 87.25 189 GLY A C 1
ATOM 1411 O O . GLY A 1 189 ? 9.723 8.115 -6.050 1.00 87.25 189 GLY A O 1
ATOM 1412 N N . GLY A 1 190 ? 7.947 6.864 -6.613 1.00 91.38 190 GLY A N 1
ATOM 1413 C CA . GLY A 1 190 ? 8.351 6.709 -8.008 1.00 91.38 190 GLY A CA 1
ATOM 1414 C C . GLY A 1 190 ? 7.623 5.593 -8.755 1.00 91.38 190 GLY A C 1
ATOM 1415 O O . GLY A 1 190 ? 6.493 5.224 -8.427 1.00 91.38 190 GLY A O 1
ATOM 1416 N N . VAL A 1 191 ? 8.294 5.075 -9.780 1.00 92.62 191 VAL A N 1
ATOM 1417 C CA . VAL A 1 191 ? 7.962 3.815 -10.450 1.00 92.62 191 VAL A CA 1
ATOM 1418 C C . VAL A 1 191 ? 8.925 2.760 -9.926 1.00 92.62 191 VAL A C 1
ATOM 1420 O O . VAL A 1 191 ? 10.139 2.930 -10.047 1.00 92.62 191 VAL A O 1
ATOM 1423 N N . HIS A 1 192 ? 8.387 1.702 -9.333 1.00 92.75 192 HIS A N 1
ATOM 1424 C CA . HIS A 1 192 ? 9.163 0.534 -8.951 1.00 92.75 192 HIS A CA 1
ATOM 1425 C C . HIS A 1 192 ? 9.298 -0.391 -10.164 1.00 92.75 192 HIS A C 1
ATOM 1427 O O . HIS A 1 192 ? 8.313 -0.643 -10.866 1.00 92.75 192 HIS A O 1
ATOM 1433 N N . VAL A 1 193 ? 10.524 -0.816 -10.457 1.00 93.75 193 VAL A N 1
ATOM 1434 C CA . VAL A 1 193 ? 10.889 -1.513 -11.692 1.00 93.75 193 VAL A CA 1
ATOM 1435 C C . VAL A 1 193 ? 11.646 -2.776 -11.354 1.00 93.75 193 VAL A C 1
ATOM 1437 O O . VAL A 1 193 ? 12.736 -2.693 -10.791 1.00 93.75 193 VAL A O 1
ATOM 1440 N N . HIS A 1 194 ? 11.116 -3.906 -11.813 1.00 94.19 194 HIS A N 1
ATOM 1441 C CA . HIS A 1 194 ? 11.897 -5.121 -11.983 1.00 94.19 194 HIS A CA 1
ATOM 1442 C C . HIS A 1 194 ? 12.193 -5.327 -13.466 1.00 94.19 194 HIS A C 1
ATOM 1444 O O . HIS A 1 194 ? 11.289 -5.238 -14.305 1.00 94.19 194 HIS A O 1
ATOM 1450 N N . ALA A 1 195 ? 13.449 -5.600 -13.808 1.00 95.81 195 ALA A N 1
ATOM 1451 C CA . ALA A 1 195 ? 13.822 -5.970 -15.166 1.00 95.81 195 ALA A CA 1
ATOM 1452 C C . ALA A 1 195 ? 14.809 -7.137 -15.168 1.00 95.81 195 ALA A C 1
ATOM 1454 O O . ALA A 1 195 ? 15.833 -7.106 -14.481 1.00 95.81 195 ALA A O 1
ATOM 1455 N N . TRP A 1 196 ? 14.487 -8.145 -15.973 1.00 95.88 196 TRP A N 1
ATOM 1456 C CA . TRP A 1 196 ? 15.272 -9.360 -16.133 1.00 95.88 196 TRP A CA 1
ATOM 1457 C C . TRP A 1 196 ? 16.002 -9.324 -17.467 1.00 95.88 196 TRP A C 1
ATOM 1459 O O . TRP A 1 196 ? 15.403 -8.970 -18.488 1.00 95.88 196 TRP A O 1
ATOM 1469 N N . ASP A 1 197 ? 17.282 -9.674 -17.471 1.00 96.56 197 ASP A N 1
ATOM 1470 C CA . ASP A 1 197 ? 18.070 -9.769 -18.699 1.00 96.56 197 ASP A CA 1
ATOM 1471 C C . ASP A 1 197 ? 17.576 -10.910 -19.608 1.00 96.56 197 ASP A C 1
ATOM 1473 O O . ASP A 1 197 ? 16.565 -11.567 -19.340 1.00 96.56 197 ASP A O 1
ATOM 1477 N N . LEU A 1 198 ? 18.237 -11.119 -20.746 1.00 95.94 198 LEU A N 1
ATOM 1478 C CA . LEU A 1 198 ? 17.826 -12.136 -21.720 1.00 95.94 198 LEU A CA 1
ATOM 1479 C C . LEU A 1 198 ? 18.080 -13.567 -21.223 1.00 95.94 198 LEU A C 1
ATOM 1481 O O . LEU A 1 198 ? 17.478 -14.512 -21.737 1.00 95.94 198 LEU A O 1
ATOM 1485 N N . GLU A 1 199 ? 18.944 -13.717 -20.226 1.00 95.94 199 GLU A N 1
ATOM 1486 C CA . GLU A 1 199 ? 19.265 -14.953 -19.528 1.00 95.94 199 GLU A CA 1
ATOM 1487 C C . GLU A 1 199 ? 18.249 -15.275 -18.416 1.00 95.94 199 GLU A C 1
ATOM 1489 O O . GLU A 1 199 ? 18.169 -16.424 -17.979 1.00 95.94 199 GLU A O 1
ATOM 1494 N N . GLY A 1 200 ? 17.415 -14.301 -18.035 1.00 91.69 200 GLY A N 1
ATOM 1495 C CA . GLY A 1 200 ? 16.353 -14.440 -17.040 1.00 91.69 200 GLY A CA 1
ATOM 1496 C C . GLY A 1 200 ? 16.770 -14.038 -15.626 1.00 91.69 200 GLY A C 1
ATOM 1497 O O . GLY A 1 200 ? 16.008 -14.273 -14.690 1.00 91.69 200 GLY A O 1
ATOM 1498 N N . GLU A 1 201 ? 17.940 -13.425 -15.456 1.00 92.69 201 GLU A N 1
ATOM 1499 C CA . GLU A 1 201 ? 18.416 -12.917 -14.172 1.00 92.69 201 GLU A CA 1
ATOM 1500 C C . GLU A 1 201 ? 17.865 -11.511 -13.923 1.00 92.69 201 GLU A C 1
ATOM 1502 O O . GLU A 1 201 ? 17.850 -10.661 -14.816 1.00 92.69 201 GLU A O 1
ATOM 1507 N N . MET A 1 202 ? 17.398 -11.244 -12.700 1.00 93.62 202 MET A N 1
ATOM 1508 C CA . MET A 1 202 ? 16.905 -9.915 -12.333 1.00 93.62 202 MET A CA 1
ATOM 1509 C C . MET A 1 202 ? 18.089 -8.963 -12.162 1.00 93.62 202 MET A C 1
ATOM 1511 O O . MET A 1 202 ? 18.853 -9.075 -11.206 1.00 93.62 202 MET A O 1
ATOM 1515 N N . ILE A 1 203 ? 18.241 -8.018 -13.089 1.00 96.44 203 ILE A N 1
ATOM 1516 C CA . ILE A 1 203 ? 19.367 -7.069 -13.107 1.00 96.44 203 ILE A CA 1
ATOM 1517 C C . ILE A 1 203 ? 18.957 -5.640 -12.744 1.00 96.44 203 ILE A C 1
ATOM 1519 O O . ILE A 1 203 ? 19.815 -4.785 -12.520 1.00 96.44 203 ILE A O 1
ATOM 1523 N N . VAL A 1 204 ? 17.653 -5.367 -12.691 1.00 95.81 204 VAL A N 1
ATOM 1524 C CA . VAL A 1 204 ? 17.100 -4.122 -12.155 1.00 95.81 204 VAL A CA 1
ATOM 1525 C C . VAL A 1 204 ? 16.059 -4.481 -11.113 1.00 95.81 204 VAL A C 1
ATOM 1527 O O . VAL A 1 204 ? 15.099 -5.174 -11.432 1.00 95.81 204 VAL A O 1
ATOM 1530 N N . ASP A 1 205 ? 16.254 -3.952 -9.914 1.00 93.44 205 ASP A N 1
ATOM 1531 C CA . ASP A 1 205 ? 15.277 -3.860 -8.836 1.00 93.44 205 ASP A CA 1
ATOM 1532 C C . ASP A 1 205 ? 15.474 -2.478 -8.206 1.00 93.44 205 ASP A C 1
ATOM 1534 O O . ASP A 1 205 ? 16.480 -2.206 -7.542 1.00 93.44 205 ASP A O 1
ATOM 1538 N N . ALA A 1 206 ? 14.616 -1.531 -8.587 1.00 92.44 206 ALA A N 1
ATOM 1539 C CA . ALA A 1 206 ? 14.795 -0.142 -8.194 1.00 92.44 206 ALA A CA 1
ATOM 1540 C C . ALA A 1 206 ? 13.505 0.670 -8.218 1.00 92.44 206 ALA A C 1
ATOM 1542 O O . ALA A 1 206 ? 12.648 0.525 -9.090 1.00 92.44 206 ALA A O 1
ATOM 1543 N N . THR A 1 207 ? 13.453 1.653 -7.322 1.00 93.06 207 THR A N 1
ATOM 1544 C CA . THR A 1 207 ? 12.439 2.707 -7.319 1.00 93.06 207 THR A CA 1
ATOM 1545 C C . THR A 1 207 ? 12.980 4.000 -7.929 1.00 93.06 207 THR A C 1
ATOM 1547 O O . THR A 1 207 ? 13.901 4.641 -7.408 1.00 93.06 207 THR A O 1
ATOM 1550 N N . LEU A 1 208 ? 12.370 4.425 -9.034 1.00 94.69 208 LEU A N 1
ATOM 1551 C CA . LEU A 1 208 ? 12.867 5.501 -9.889 1.00 94.69 208 LEU A CA 1
ATOM 1552 C C . LEU A 1 208 ? 11.918 6.696 -9.922 1.00 94.69 208 LEU A C 1
ATOM 1554 O O . LEU A 1 208 ? 10.709 6.539 -10.072 1.00 94.69 208 LEU A O 1
ATOM 1558 N N . GLY A 1 209 ? 12.473 7.906 -9.865 1.00 92.62 209 GLY A N 1
ATOM 1559 C CA . GLY A 1 209 ? 11.704 9.132 -10.093 1.00 92.62 209 GLY A CA 1
ATOM 1560 C C . GLY A 1 209 ? 11.346 9.331 -11.558 1.00 92.62 209 GLY A C 1
ATOM 1561 O O . GLY A 1 209 ? 10.257 9.804 -11.876 1.00 92.62 209 GLY A O 1
ATOM 1562 N N . THR A 1 210 ? 12.263 8.934 -12.444 1.00 94.31 210 THR A N 1
ATOM 1563 C CA . THR A 1 210 ? 12.090 9.011 -13.896 1.00 94.31 210 THR A CA 1
ATOM 1564 C C . THR A 1 210 ? 12.511 7.696 -14.535 1.00 94.31 210 THR A C 1
ATOM 1566 O O . THR A 1 210 ? 13.651 7.258 -14.378 1.00 94.31 210 THR A O 1
ATOM 1569 N N . LEU A 1 211 ? 11.614 7.101 -15.314 1.00 96.50 211 LEU A N 1
ATOM 1570 C CA . LEU A 1 211 ? 11.884 5.917 -16.120 1.00 96.50 211 LEU A CA 1
ATOM 1571 C C . LEU A 1 211 ? 11.604 6.234 -17.589 1.00 96.50 211 LEU A C 1
ATOM 1573 O O . LEU A 1 211 ? 10.560 6.797 -17.910 1.00 96.50 211 LEU A O 1
ATOM 1577 N N . THR A 1 212 ? 12.504 5.828 -18.476 1.00 97.62 212 THR A N 1
ATOM 1578 C CA . THR A 1 212 ? 12.296 5.863 -19.925 1.00 97.62 212 THR A CA 1
ATOM 1579 C C . THR A 1 212 ? 12.452 4.454 -20.487 1.00 97.62 212 THR A C 1
ATOM 1581 O O . THR A 1 212 ? 13.489 3.828 -20.275 1.00 97.62 212 THR A O 1
ATOM 1584 N N . VAL A 1 213 ? 11.454 3.969 -21.229 1.00 96.75 213 VAL A N 1
ATOM 1585 C CA . VAL A 1 213 ? 11.494 2.673 -21.930 1.00 96.75 213 VAL A CA 1
ATOM 1586 C C . VAL A 1 213 ? 11.360 2.932 -23.426 1.00 96.75 213 VAL A C 1
ATOM 1588 O O . VAL A 1 213 ? 10.404 3.571 -23.856 1.00 96.75 213 VAL A O 1
ATOM 1591 N N . ASP A 1 214 ? 12.341 2.501 -24.222 1.00 96.88 214 ASP A N 1
ATOM 1592 C CA . ASP A 1 214 ? 12.385 2.728 -25.679 1.00 96.88 214 ASP A CA 1
ATOM 1593 C C . ASP A 1 214 ? 12.219 4.208 -26.083 1.00 96.88 214 ASP A C 1
ATOM 1595 O O . ASP A 1 214 ? 11.596 4.554 -27.087 1.00 96.88 214 ASP A O 1
ATOM 1599 N N . GLY A 1 215 ? 12.779 5.114 -25.277 1.00 96.94 215 GLY A N 1
ATOM 1600 C CA . GLY A 1 215 ? 12.668 6.562 -25.487 1.00 96.94 215 GLY A CA 1
ATOM 1601 C C . GLY A 1 215 ? 11.335 7.177 -25.041 1.00 96.94 215 GLY A C 1
ATOM 1602 O O . GLY A 1 215 ? 11.175 8.393 -25.144 1.00 96.94 215 GLY A O 1
ATOM 1603 N N . ILE A 1 216 ? 10.399 6.383 -24.515 1.00 95.75 216 ILE A N 1
ATOM 1604 C CA . ILE A 1 216 ? 9.118 6.847 -23.975 1.00 95.75 216 ILE A CA 1
ATOM 1605 C C . ILE A 1 216 ? 9.254 7.051 -22.466 1.00 95.75 216 ILE A C 1
ATOM 1607 O O . ILE A 1 216 ? 9.540 6.110 -21.728 1.00 95.75 216 ILE A O 1
ATOM 1611 N N . ALA A 1 217 ? 9.032 8.280 -22.002 1.00 95.94 217 ALA A N 1
ATOM 1612 C CA . ALA A 1 217 ? 9.002 8.584 -20.576 1.00 95.94 217 ALA A CA 1
ATOM 1613 C C . ALA A 1 217 ? 7.760 7.959 -19.919 1.00 95.94 217 ALA A C 1
ATOM 1615 O O . ALA A 1 217 ? 6.629 8.205 -20.342 1.00 95.94 217 ALA A O 1
ATOM 1616 N N . ILE A 1 218 ? 7.977 7.183 -18.863 1.00 94.50 218 ILE A N 1
ATOM 1617 C CA . ILE A 1 218 ? 6.933 6.562 -18.056 1.00 94.50 218 ILE A CA 1
ATOM 1618 C C . ILE A 1 218 ? 6.636 7.479 -16.869 1.00 94.50 218 ILE A C 1
ATOM 1620 O O . ILE A 1 218 ? 7.452 7.642 -15.964 1.00 94.50 218 ILE A O 1
ATOM 1624 N N . GLY A 1 219 ? 5.461 8.110 -16.893 1.00 87.62 219 GLY A N 1
ATOM 1625 C CA . GLY A 1 219 ? 5.013 8.994 -15.820 1.00 87.62 219 GLY A CA 1
ATOM 1626 C C . GLY A 1 219 ? 4.507 8.210 -14.611 1.00 87.62 219 GLY A C 1
ATOM 1627 O O . GLY A 1 219 ? 3.675 7.314 -14.761 1.00 87.62 219 GLY A O 1
ATOM 1628 N N . THR A 1 220 ? 4.944 8.597 -13.413 1.00 87.88 220 THR A N 1
ATOM 1629 C CA . THR A 1 220 ? 4.486 8.018 -12.139 1.00 87.88 220 THR A CA 1
ATOM 1630 C C . THR A 1 220 ? 2.963 8.027 -12.036 1.00 87.88 220 THR A C 1
ATOM 1632 O O . THR A 1 220 ? 2.364 6.986 -11.798 1.00 87.88 220 THR A O 1
ATOM 1635 N N . ASP A 1 221 ? 2.312 9.157 -12.312 1.00 86.88 221 ASP A N 1
ATOM 1636 C CA . ASP A 1 221 ? 0.849 9.282 -12.235 1.00 86.88 221 ASP A CA 1
ATOM 1637 C C . ASP A 1 221 ? 0.105 8.344 -13.198 1.00 86.88 221 ASP A C 1
ATOM 1639 O O . ASP A 1 221 ? -0.969 7.843 -12.870 1.00 86.88 221 ASP A O 1
ATOM 1643 N N . ALA A 1 222 ? 0.675 8.059 -14.373 1.00 87.62 222 ALA A N 1
ATOM 1644 C CA . ALA A 1 222 ? 0.074 7.129 -15.326 1.00 87.62 222 ALA A CA 1
ATOM 1645 C C . ALA A 1 222 ? 0.116 5.688 -14.798 1.00 87.62 222 ALA A C 1
ATOM 1647 O O . ALA A 1 222 ? -0.896 4.990 -14.840 1.00 87.62 222 ALA A O 1
ATOM 1648 N N . VAL A 1 223 ? 1.255 5.273 -14.232 1.00 89.56 223 VAL A N 1
ATOM 1649 C CA . VAL A 1 223 ? 1.394 3.968 -13.566 1.00 89.56 223 VAL A CA 1
ATOM 1650 C C . VAL A 1 223 ? 0.427 3.878 -12.383 1.00 89.56 223 VAL A C 1
ATOM 1652 O O . VAL A 1 223 ? -0.288 2.897 -12.229 1.00 89.56 223 VAL A O 1
ATOM 1655 N N . ARG A 1 224 ? 0.313 4.936 -11.582 1.00 86.94 224 ARG A N 1
ATOM 1656 C CA . ARG A 1 224 ? -0.609 4.990 -10.440 1.00 86.94 224 ARG A CA 1
ATOM 1657 C C . ARG A 1 224 ? -2.076 4.828 -10.849 1.00 86.94 224 ARG A C 1
ATOM 1659 O O . ARG A 1 224 ? -2.794 4.033 -10.245 1.00 86.94 224 ARG A O 1
ATOM 1666 N N . HIS A 1 225 ? -2.521 5.547 -11.878 1.00 84.81 225 HIS A N 1
ATOM 1667 C CA . HIS A 1 225 ? -3.890 5.429 -12.383 1.00 84.81 225 HIS A CA 1
ATOM 1668 C C . HIS A 1 225 ? -4.186 4.048 -12.963 1.00 84.81 225 HIS A C 1
ATOM 1670 O O . HIS A 1 225 ? -5.262 3.501 -12.720 1.00 84.81 225 HIS A O 1
ATOM 1676 N N . GLU A 1 226 ? -3.244 3.479 -13.711 1.00 86.88 226 GLU A N 1
ATOM 1677 C CA . GLU A 1 226 ? -3.423 2.152 -14.288 1.00 86.88 226 GLU A CA 1
ATOM 1678 C C . GLU A 1 226 ? -3.448 1.071 -13.200 1.00 86.88 226 GLU A C 1
ATOM 1680 O O . GLU A 1 226 ? -4.292 0.181 -13.243 1.00 86.88 226 GLU A O 1
ATOM 1685 N N . ALA A 1 227 ? -2.627 1.199 -12.157 1.00 85.25 227 ALA A N 1
ATOM 1686 C CA . ALA A 1 227 ? -2.637 0.276 -11.028 1.00 85.25 227 ALA A CA 1
ATOM 1687 C C . ALA A 1 227 ? -3.976 0.320 -10.280 1.00 85.25 227 ALA A C 1
ATOM 1689 O O . ALA A 1 227 ? -4.551 -0.721 -9.961 1.00 85.25 227 ALA A O 1
ATOM 1690 N N . ALA A 1 228 ? -4.521 1.524 -10.066 1.00 82.69 228 ALA A N 1
ATOM 1691 C CA . ALA A 1 228 ? -5.854 1.689 -9.500 1.00 82.69 228 ALA A CA 1
ATOM 1692 C C . ALA A 1 228 ? -6.931 1.037 -10.386 1.00 82.69 228 ALA A C 1
ATOM 1694 O O . ALA A 1 228 ? -7.846 0.398 -9.873 1.00 82.69 228 ALA A O 1
ATOM 1695 N N . ARG A 1 229 ? -6.810 1.142 -11.716 1.00 82.69 229 ARG A N 1
ATOM 1696 C CA . ARG A 1 229 ? -7.713 0.478 -12.668 1.00 82.69 229 ARG A CA 1
ATOM 1697 C C . ARG A 1 229 ? -7.620 -1.048 -12.578 1.00 82.69 229 ARG A C 1
ATOM 1699 O O . ARG A 1 229 ? -8.658 -1.706 -12.583 1.00 82.69 229 ARG A O 1
ATOM 1706 N N . VAL A 1 230 ? -6.409 -1.603 -12.496 1.00 79.88 230 VAL A N 1
ATOM 1707 C CA . VAL A 1 230 ? -6.166 -3.050 -12.356 1.00 79.88 230 VAL A CA 1
ATOM 1708 C C . VAL A 1 230 ? -6.742 -3.577 -11.047 1.00 79.88 230 VAL A C 1
ATOM 1710 O O . VAL A 1 230 ? -7.505 -4.540 -11.068 1.00 79.88 230 VAL A O 1
ATOM 1713 N N . ALA A 1 231 ? -6.491 -2.891 -9.931 1.00 76.50 231 ALA A N 1
ATOM 1714 C CA . ALA A 1 231 ? -6.987 -3.286 -8.615 1.00 76.50 231 ALA A CA 1
ATOM 1715 C C . ALA A 1 231 ? -8.523 -3.361 -8.518 1.00 76.50 231 ALA A C 1
ATOM 1717 O O . ALA A 1 231 ? -9.042 -4.086 -7.675 1.00 76.50 231 ALA A O 1
ATOM 1718 N N . LEU A 1 232 ? -9.256 -2.644 -9.378 1.00 69.81 232 LEU A N 1
ATOM 1719 C CA . LEU A 1 232 ? -10.723 -2.685 -9.437 1.00 69.81 232 LEU A CA 1
ATOM 1720 C C . LEU A 1 232 ? -11.296 -3.858 -10.225 1.00 69.81 232 LEU A C 1
ATOM 1722 O O . LEU A 1 232 ? -12.485 -4.149 -10.093 1.00 69.81 232 LEU A O 1
ATOM 1726 N N . MET A 1 233 ? -10.501 -4.481 -11.094 1.00 68.62 233 MET A N 1
ATOM 1727 C CA . MET A 1 233 ? -10.961 -5.612 -11.901 1.00 68.62 233 MET A CA 1
ATOM 1728 C C . MET A 1 233 ? -10.977 -6.932 -11.110 1.00 68.62 233 MET A C 1
ATOM 1730 O O . MET A 1 233 ? -11.491 -7.923 -11.629 1.00 68.62 233 MET A O 1
ATOM 1734 N N . HIS A 1 234 ? -10.470 -6.923 -9.869 1.00 57.28 234 HIS A N 1
ATOM 1735 C CA . HIS A 1 234 ? -10.371 -8.060 -8.948 1.00 57.28 234 HIS A CA 1
ATOM 1736 C C . HIS A 1 234 ? -11.188 -7.838 -7.669 1.00 57.28 234 HIS A C 1
ATOM 1738 O O . HIS A 1 234 ? -12.050 -8.686 -7.363 1.00 57.28 234 HIS A O 1
#

Foldseek 3Di:
DDDDDDDWFEAEAECQVVQKWKFKAFFQQAFLDKDADGDDTQPTKIAMAIDHDDGGGHHTQWYWYAANQGIDIGGNQLRLLVQLLVLVVFAEDFDADPPPRHTDAQDFCCSVFQDQWDADPVPRDIHGHPDRGGGGNLNCVCVRRVADDFDAAAEAAAEDEEESVQFNMKGKAFDTTTSDTRDPDHHYGAIFIWTHGPVGHTPDGDGHNWYHYNNRIDHSSVRSVSSSVVSNVD